Protein AF-A0A218ZDJ3-F1 (afdb_monomer)

Secondary structure (DSSP, 8-state):
-------------------PPPHHHHHHHHHHHHHTHHHHHHHHHHHHHHHHHHHHHHHHTT---------S----SS-S--S-B---TTS---TT--TT--B--S---TT--S--EEEEEEEEETTTTEEPTT-EEEEEE--TTSS--EEEEEEEES--B-TTSBB---EEEEEEEEEE-HHHHHHHTTSTTHHHHHHHS---PPPGGG-HHHHHH--TT---EEEEEESSSS-STT-EEEEEEEEE-TTT--TTS-SS---

Sequence (263 aa):
MSLLAVGLMATSVIAHFETKRTIADTQRRAQLSKRCAPAVAASNEKRYAKRILQRKQAFEKRGNVTYTITTEAPYYNVIPNNQSCVFDPDAIEGPYYWPRADMLRQDITEDQDGIPLWLDIGVIDIATCKPVENALVDVWHANATGCSIHIHAMAHLDWVLTKNGTILESRKISRGQFYINETFTQQYLKEYPYTKHMEKENVTRTTNDVDRIYSDAMVPGNDPDIQFDYVNGIDFADGVIGYTTIGVDTIRYDIQAPLNPPL

Solvent-accessible surface area (backbone atoms only — not comparable to full-atom values): 15834 Å² total; per-residue (Å²): 140,84,85,83,80,83,76,82,78,80,78,77,78,84,77,71,92,80,73,74,75,55,71,67,57,57,51,50,49,24,56,34,22,42,74,22,18,67,48,42,36,56,48,49,52,53,51,49,56,50,48,54,52,52,44,56,56,54,59,67,69,66,61,97,68,95,68,89,71,62,85,66,69,82,79,63,95,55,70,90,67,30,43,21,21,48,46,54,62,64,37,70,74,62,92,75,66,58,98,78,71,32,65,78,71,90,78,82,59,85,92,62,71,59,64,52,71,48,75,42,78,44,46,29,26,34,89,75,44,40,76,52,77,81,58,46,76,50,74,53,65,62,62,59,81,47,76,62,72,47,40,36,38,36,35,27,35,83,63,44,77,46,96,87,43,32,53,81,49,60,45,44,39,37,26,20,62,36,34,58,47,69,75,59,45,63,55,52,48,71,36,76,57,32,40,56,44,59,70,72,61,79,63,82,69,81,50,68,94,77,33,66,68,52,55,69,46,62,40,80,34,27,44,39,54,47,43,76,45,41,66,71,70,78,44,62,82,83,7,34,34,35,41,47,32,41,33,31,46,88,84,83,44,47,84,81,58,64,99,64,75,84,130

Radius of gyration: 20.84 Å; Cα contacts (8 Å, |Δi|>4): 387; chains: 1; bounding box: 69×44×68 Å

pLDDT: mean 70.91, std 17.58, range [31.59, 90.44]

InterPro domains:
  IPR000627 Intradiol ring-cleavage dioxygenase, C-terminal [PF00775] (92-170)
  IPR015889 Intradiol ring-cleavage dioxygenase, core [G3DSA:2.60.130.10] (42-156)
  IPR015889 Intradiol ring-cleavage dioxygenase, core [SSF49482] (51-250)

Organism: NCBI:txid2795749

Foldseek 3Di:
DDDDDDDPDPPPPPQADFPADDPVVVVVLLVLQQVLLVLLQVVLVVVVVVVLVVLVVVVVVPDDDDDPQPNDDPDPVDPPGSTAAAAPQSATPGPPDDPQPFADDLDDCPPADFFAEAEAEWEAASVVSHTDPPKDKDKDDDGLLDLDQKIKIWIWDPWDADPVRTTDDTFTFGIHIAGAAPVVVVVRCVDPPNVVNVPPPVDDHDHLVRDPRSVVSPDNRHDRYWDWADSSNPDCSNHIYTYHYHHTNPPPDGPPDDPDDDD

Structure (mmCIF, N/CA/C/O backbone):
data_AF-A0A218ZDJ3-F1
#
_entry.id   AF-A0A218ZDJ3-F1
#
loop_
_atom_site.group_PDB
_atom_site.id
_atom_site.type_symbol
_atom_site.label_atom_id
_atom_site.label_alt_id
_atom_site.label_comp_id
_atom_site.label_asym_id
_atom_site.label_entity_id
_atom_site.label_seq_id
_atom_site.pdbx_PDB_ins_code
_atom_site.Cartn_x
_atom_site.Cartn_y
_atom_site.Cartn_z
_atom_site.occupancy
_atom_site.B_iso_or_equiv
_atom_site.auth_seq_id
_atom_site.auth_comp_id
_atom_site.auth_asym_id
_atom_site.auth_atom_id
_atom_site.pdbx_PDB_model_num
ATOM 1 N N . MET A 1 1 ? 36.335 7.697 49.809 1.00 38.34 1 MET A N 1
ATOM 2 C CA . MET A 1 1 ? 35.014 7.802 49.153 1.00 38.34 1 MET A CA 1
ATOM 3 C C . MET A 1 1 ? 35.233 7.674 47.653 1.00 38.34 1 MET A C 1
ATOM 5 O O . MET A 1 1 ? 35.559 8.666 47.021 1.00 38.34 1 MET A O 1
ATOM 9 N N . SER A 1 2 ? 35.161 6.458 47.105 1.00 35.78 2 SER A N 1
ATOM 10 C CA . SER A 1 2 ? 35.228 6.246 45.651 1.00 35.78 2 SER A CA 1
ATOM 11 C C . SER A 1 2 ? 33.814 6.146 45.099 1.00 35.78 2 SER A C 1
ATOM 13 O O . SER A 1 2 ? 33.035 5.304 45.537 1.00 35.78 2 SER A O 1
ATOM 15 N N . LEU A 1 3 ? 33.499 7.045 44.169 1.00 37.22 3 LEU A N 1
ATOM 16 C CA . LEU A 1 3 ? 32.258 7.079 43.404 1.00 37.22 3 LEU A CA 1
ATOM 17 C C . LEU A 1 3 ? 32.211 5.879 42.446 1.00 37.22 3 LEU A C 1
ATOM 19 O O . LEU A 1 3 ? 33.058 5.753 41.566 1.00 37.22 3 LEU A O 1
ATOM 23 N N . LEU A 1 4 ? 31.213 5.012 42.613 1.00 37.78 4 LEU A N 1
ATOM 24 C CA . LEU A 1 4 ? 30.820 4.024 41.609 1.00 37.78 4 LEU A CA 1
ATOM 25 C C . LEU A 1 4 ? 29.920 4.722 40.584 1.00 37.78 4 LEU A C 1
ATOM 27 O O . LEU A 1 4 ? 28.771 5.047 40.876 1.00 37.78 4 LEU A O 1
ATOM 31 N N . ALA A 1 5 ? 30.455 4.970 39.390 1.00 39.19 5 ALA A N 1
ATOM 32 C CA . ALA A 1 5 ? 29.665 5.370 38.234 1.00 39.19 5 ALA A CA 1
ATOM 33 C C . ALA A 1 5 ? 28.927 4.135 37.694 1.00 39.19 5 ALA A C 1
ATOM 35 O O . ALA A 1 5 ? 29.545 3.215 37.161 1.00 39.19 5 ALA A O 1
ATOM 36 N N . VAL A 1 6 ? 27.604 4.099 37.855 1.00 42.84 6 VAL A N 1
ATOM 37 C CA . VAL A 1 6 ? 26.742 3.108 37.201 1.00 42.84 6 VAL A CA 1
ATOM 38 C C . VAL A 1 6 ? 26.573 3.546 35.748 1.00 42.84 6 VAL A C 1
ATOM 40 O O . VAL A 1 6 ? 25.875 4.517 35.463 1.00 42.84 6 VAL A O 1
ATOM 43 N N . GLY A 1 7 ? 27.255 2.866 34.827 1.00 34.09 7 GLY A N 1
ATOM 44 C CA . GLY A 1 7 ? 27.047 3.057 33.395 1.00 34.09 7 GLY A CA 1
ATOM 45 C C . GLY A 1 7 ? 25.685 2.501 32.980 1.00 34.09 7 GLY A C 1
ATOM 46 O O . GLY A 1 7 ? 25.440 1.305 33.135 1.00 34.09 7 GLY A O 1
ATOM 47 N N . LEU A 1 8 ? 24.808 3.351 32.437 1.00 36.72 8 LEU A N 1
ATOM 48 C CA . LEU A 1 8 ? 23.652 2.895 31.666 1.00 36.72 8 LEU A CA 1
ATOM 49 C C . LEU A 1 8 ? 24.174 2.173 30.417 1.00 36.72 8 LEU A C 1
ATOM 51 O O . LEU A 1 8 ? 24.651 2.814 29.481 1.00 36.72 8 LEU A O 1
ATOM 55 N N . MET A 1 9 ? 24.075 0.844 30.380 1.00 36.16 9 MET A N 1
ATOM 56 C CA . MET A 1 9 ? 24.119 0.133 29.108 1.00 36.16 9 MET A CA 1
ATOM 57 C C . MET A 1 9 ? 22.785 0.366 28.401 1.00 36.16 9 MET A C 1
ATOM 59 O O . MET A 1 9 ? 21.772 -0.230 28.758 1.00 36.16 9 MET A O 1
ATOM 63 N N . ALA A 1 10 ? 22.783 1.245 27.400 1.00 38.00 10 ALA A N 1
ATOM 64 C CA . ALA A 1 10 ? 21.751 1.236 26.376 1.00 38.00 10 ALA A CA 1
ATOM 65 C C . ALA A 1 10 ? 21.890 -0.082 25.605 1.00 38.00 10 ALA A C 1
ATOM 67 O O . ALA A 1 10 ? 22.761 -0.232 24.751 1.00 38.00 10 ALA A O 1
ATOM 68 N N . THR A 1 11 ? 21.064 -1.065 25.942 1.00 32.69 11 THR A N 1
ATOM 69 C CA . THR A 1 11 ? 20.891 -2.258 25.121 1.00 32.69 11 THR A CA 1
ATOM 70 C C . THR A 1 11 ? 20.156 -1.834 23.856 1.00 32.69 11 THR A C 1
ATOM 72 O O . THR A 1 11 ? 18.936 -1.680 23.857 1.00 32.69 11 THR A O 1
ATOM 75 N N . SER A 1 12 ? 20.891 -1.607 22.773 1.00 34.22 12 SER A N 1
ATOM 76 C CA . SER A 1 12 ? 20.317 -1.583 21.436 1.00 34.22 12 SER A CA 1
ATOM 77 C C . SER A 1 12 ? 19.806 -2.988 21.129 1.00 34.22 12 SER A C 1
ATOM 79 O O . SER A 1 12 ? 20.575 -3.920 20.902 1.00 34.22 12 SER A O 1
ATOM 81 N N . VAL A 1 13 ? 18.487 -3.161 21.165 1.00 31.59 13 VAL A N 1
ATOM 82 C CA . VAL A 1 13 ? 17.841 -4.342 20.595 1.00 31.59 13 VAL A CA 1
ATOM 83 C C . VAL A 1 13 ? 18.122 -4.293 19.093 1.00 31.59 13 VAL A C 1
ATOM 85 O O . VAL A 1 13 ? 17.527 -3.499 18.369 1.00 31.59 13 VAL A O 1
ATOM 88 N N . ILE A 1 14 ? 19.082 -5.088 18.619 1.00 41.41 14 ILE A N 1
ATOM 89 C CA . ILE A 1 14 ? 19.318 -5.267 17.184 1.00 41.41 14 ILE A CA 1
ATOM 90 C C . ILE A 1 14 ? 18.171 -6.140 16.669 1.00 41.41 14 ILE A C 1
ATOM 92 O O . ILE A 1 14 ? 18.240 -7.364 16.722 1.00 41.41 14 ILE A O 1
ATOM 96 N N . ALA A 1 15 ? 17.084 -5.499 16.241 1.00 36.12 15 ALA A N 1
ATOM 97 C CA . ALA A 1 15 ? 15.899 -6.179 15.724 1.00 36.12 15 ALA A CA 1
ATOM 98 C C . ALA A 1 15 ? 15.935 -6.415 14.201 1.00 36.12 15 ALA A C 1
ATOM 100 O O . ALA A 1 15 ? 15.085 -7.144 13.694 1.00 36.12 15 ALA A O 1
ATOM 101 N N . HIS A 1 16 ? 16.886 -5.839 13.448 1.00 38.19 16 HIS A N 1
ATOM 102 C CA . HIS A 1 16 ? 16.829 -5.836 11.979 1.00 38.19 16 HIS A CA 1
ATOM 103 C C . HIS A 1 16 ? 18.194 -6.046 11.315 1.00 38.19 16 HIS A C 1
ATOM 105 O O . HIS A 1 16 ? 19.171 -5.371 11.635 1.00 38.19 16 HIS A O 1
ATOM 111 N N . PHE A 1 17 ? 18.245 -6.975 10.357 1.00 38.12 17 PHE A N 1
ATOM 112 C CA . PHE A 1 17 ? 19.366 -7.135 9.435 1.00 38.12 17 PHE A CA 1
ATOM 113 C C . PHE A 1 17 ? 19.156 -6.158 8.266 1.00 38.12 17 PHE A C 1
ATOM 115 O O . PHE A 1 17 ? 18.351 -6.412 7.373 1.00 38.12 17 PHE A O 1
ATOM 122 N N . GLU A 1 18 ? 19.822 -5.001 8.303 1.00 46.19 18 GLU A N 1
ATOM 123 C CA . GLU A 1 18 ? 19.728 -3.960 7.270 1.00 46.19 18 GLU A CA 1
ATOM 124 C C . GLU A 1 18 ? 20.803 -4.192 6.195 1.00 46.19 18 GLU A C 1
ATOM 126 O O . GLU A 1 18 ? 21.987 -3.956 6.434 1.00 46.19 18 GLU A O 1
ATOM 131 N N . THR A 1 19 ? 20.421 -4.626 4.991 1.00 50.00 19 THR A N 1
ATOM 132 C CA . THR A 1 19 ? 21.310 -4.512 3.820 1.00 50.00 19 THR A CA 1
ATOM 133 C C . THR A 1 19 ? 20.954 -3.219 3.106 1.00 50.00 19 THR A C 1
ATOM 135 O O . THR A 1 19 ? 19.973 -3.203 2.380 1.00 50.00 19 THR A O 1
ATOM 138 N N . LYS A 1 20 ? 21.705 -2.139 3.351 1.00 52.16 20 LYS A N 1
ATOM 139 C CA . LYS A 1 20 ? 21.403 -0.816 2.782 1.00 52.16 20 LYS A CA 1
ATOM 140 C C . LYS A 1 20 ? 21.785 -0.735 1.301 1.00 52.16 20 LYS A C 1
ATOM 142 O O . LYS A 1 20 ? 22.940 -0.992 0.949 1.00 52.16 20 LYS A O 1
ATOM 147 N N . ARG A 1 21 ? 20.854 -0.328 0.439 1.00 63.81 21 ARG A N 1
ATOM 148 C CA . ARG A 1 21 ? 21.115 0.169 -0.912 1.00 63.81 21 ARG A CA 1
ATOM 149 C C . ARG A 1 21 ? 22.022 1.390 -0.869 1.00 63.81 21 ARG A C 1
ATOM 151 O O . ARG A 1 21 ? 22.104 2.151 0.094 1.00 63.81 21 ARG A O 1
ATOM 158 N N . THR A 1 22 ? 22.729 1.587 -1.976 1.00 66.69 22 THR A N 1
ATOM 159 C CA . THR A 1 22 ? 23.530 2.794 -2.154 1.00 66.69 22 THR A CA 1
ATOM 160 C C . THR A 1 22 ? 22.613 3.982 -2.429 1.00 66.69 22 THR A C 1
ATOM 162 O O . THR A 1 22 ? 21.627 3.864 -3.157 1.00 66.69 22 THR A O 1
ATOM 165 N N . ILE A 1 23 ? 22.995 5.159 -1.927 1.00 67.38 23 ILE A N 1
ATOM 166 C CA . ILE A 1 23 ? 22.305 6.435 -2.187 1.00 67.38 23 ILE A CA 1
ATOM 167 C C . ILE A 1 23 ? 22.060 6.643 -3.693 1.00 67.38 23 ILE A C 1
ATOM 169 O O . ILE A 1 23 ? 21.011 7.145 -4.094 1.00 67.38 23 ILE A O 1
ATOM 173 N N . ALA A 1 24 ? 23.006 6.216 -4.537 1.00 71.25 24 ALA A N 1
ATOM 174 C CA . ALA A 1 24 ? 22.903 6.316 -5.989 1.00 71.25 24 ALA A CA 1
ATOM 175 C C . ALA A 1 24 ? 21.734 5.498 -6.567 1.00 71.25 24 ALA A C 1
ATOM 177 O O . ALA A 1 24 ? 21.058 5.964 -7.486 1.00 71.25 24 ALA A O 1
ATOM 178 N N . ASP A 1 25 ? 21.465 4.298 -6.044 1.00 72.88 25 ASP A N 1
ATOM 179 C CA . ASP A 1 25 ? 20.354 3.478 -6.527 1.00 72.88 25 ASP A CA 1
ATOM 180 C C . ASP A 1 25 ? 18.996 3.993 -6.026 1.00 72.88 25 ASP A C 1
ATOM 182 O O . ASP A 1 25 ? 18.045 4.053 -6.812 1.00 72.88 25 ASP A O 1
ATOM 186 N N . THR A 1 26 ? 18.917 4.469 -4.778 1.00 70.25 26 THR A N 1
ATOM 187 C CA . THR A 1 26 ? 17.720 5.146 -4.246 1.00 70.25 26 THR A CA 1
ATOM 188 C C . THR A 1 26 ? 17.382 6.385 -5.082 1.00 70.25 26 THR A C 1
ATOM 190 O O . THR A 1 26 ? 16.254 6.530 -5.559 1.00 70.25 26 THR A O 1
ATOM 193 N N . GLN A 1 27 ? 18.372 7.233 -5.384 1.00 73.50 27 GLN A N 1
ATOM 194 C CA . GLN A 1 27 ? 18.194 8.408 -6.248 1.00 73.50 27 GLN A CA 1
ATOM 195 C C . GLN A 1 27 ? 17.786 8.035 -7.679 1.00 73.50 27 GLN A C 1
ATOM 197 O O . GLN A 1 27 ? 16.874 8.649 -8.236 1.00 73.50 27 GLN A O 1
ATOM 202 N N . ARG A 1 28 ? 18.416 7.015 -8.278 1.00 78.50 28 ARG A N 1
ATOM 203 C CA . ARG A 1 28 ? 18.054 6.518 -9.616 1.00 78.50 28 ARG A CA 1
ATOM 204 C C . ARG A 1 28 ? 16.586 6.104 -9.663 1.00 78.50 28 ARG A C 1
ATOM 206 O O . ARG A 1 28 ? 15.870 6.468 -10.594 1.00 78.50 28 ARG A O 1
ATOM 213 N N . ARG A 1 29 ? 16.129 5.329 -8.680 1.00 75.81 29 ARG A N 1
ATOM 214 C CA . ARG A 1 29 ? 14.750 4.834 -8.642 1.00 75.81 29 ARG A CA 1
ATOM 215 C C . ARG A 1 29 ? 13.748 5.945 -8.380 1.00 75.81 29 ARG A C 1
ATOM 217 O O . ARG A 1 29 ? 12.726 5.968 -9.054 1.00 75.81 29 ARG A O 1
ATOM 224 N N . ALA A 1 30 ? 14.065 6.899 -7.509 1.00 73.25 30 ALA A N 1
ATOM 225 C CA . ALA A 1 30 ? 13.251 8.094 -7.302 1.00 73.25 30 ALA A CA 1
ATOM 226 C C . ALA A 1 30 ? 13.079 8.898 -8.610 1.00 73.25 30 ALA A C 1
ATOM 228 O O . ALA A 1 30 ? 11.965 9.267 -8.990 1.00 73.25 30 ALA A O 1
ATOM 229 N N . GLN A 1 31 ? 14.158 9.074 -9.382 1.00 77.94 31 GLN A N 1
ATOM 230 C CA . GLN A 1 31 ? 14.103 9.713 -10.705 1.00 77.94 31 GLN A CA 1
ATOM 231 C C . GLN A 1 31 ? 13.249 8.920 -11.710 1.00 77.94 31 GLN A C 1
ATOM 233 O O . GLN A 1 31 ? 12.445 9.509 -12.438 1.00 77.94 31 GLN A O 1
ATOM 238 N N . LEU A 1 32 ? 13.395 7.591 -11.746 1.00 80.00 32 LEU A N 1
ATOM 239 C CA . LEU A 1 32 ? 12.590 6.711 -12.602 1.00 80.00 32 LEU A CA 1
ATOM 240 C C . LEU A 1 32 ? 11.112 6.664 -12.181 1.00 80.00 32 LEU A C 1
ATOM 242 O O . LEU A 1 32 ? 10.238 6.605 -13.037 1.00 80.00 32 LEU A O 1
ATOM 246 N N . SER A 1 33 ? 10.814 6.748 -10.887 1.00 79.12 33 SER A N 1
ATOM 247 C CA . SER A 1 33 ? 9.449 6.863 -10.367 1.00 79.12 33 SER A CA 1
ATOM 248 C C . SER A 1 33 ? 8.793 8.150 -10.854 1.00 79.12 33 SER A C 1
ATOM 250 O O . SER A 1 33 ? 7.707 8.141 -11.433 1.00 79.12 33 SER A O 1
ATOM 252 N N . LYS A 1 34 ? 9.512 9.271 -10.712 1.00 81.25 34 LYS A N 1
ATOM 253 C CA . LYS A 1 34 ? 9.007 10.606 -11.040 1.00 81.25 34 LYS A CA 1
ATOM 254 C C . LYS A 1 34 ? 8.531 10.720 -12.489 1.00 81.25 34 LYS A C 1
ATOM 256 O O . LYS A 1 34 ? 7.504 11.340 -12.750 1.00 81.25 34 LYS A O 1
ATOM 261 N N . ARG A 1 35 ? 9.241 10.108 -13.444 1.00 83.62 35 ARG A N 1
ATOM 262 C CA . ARG A 1 35 ? 8.832 10.110 -14.866 1.00 83.62 35 ARG A CA 1
ATOM 263 C C . ARG A 1 35 ? 7.567 9.291 -15.137 1.00 83.62 35 ARG A C 1
ATOM 265 O O . ARG A 1 35 ? 6.898 9.543 -16.133 1.00 83.62 35 ARG A O 1
ATOM 272 N N . CYS A 1 36 ? 7.236 8.328 -14.279 1.00 84.81 36 CYS A N 1
ATOM 273 C CA . CYS A 1 36 ? 6.047 7.499 -14.438 1.00 84.81 36 CYS A CA 1
ATOM 274 C C . CYS A 1 36 ? 4.785 8.154 -13.880 1.00 84.81 36 CYS A C 1
ATOM 276 O O . CYS A 1 36 ? 3.705 7.588 -14.041 1.00 84.81 36 CYS A O 1
ATOM 278 N N . ALA A 1 37 ? 4.886 9.356 -13.304 1.00 81.50 37 ALA A N 1
ATOM 279 C CA . ALA A 1 37 ? 3.754 10.001 -12.663 1.00 81.50 37 ALA A CA 1
ATOM 280 C C . ALA A 1 37 ? 2.497 10.138 -13.558 1.00 81.50 37 ALA A C 1
ATOM 282 O O . ALA A 1 37 ? 1.402 9.791 -13.119 1.00 81.50 37 ALA A O 1
ATOM 283 N N . PRO A 1 38 ? 2.598 10.523 -14.848 1.00 83.25 38 PRO A N 1
ATOM 284 C CA . PRO A 1 38 ? 1.424 10.559 -15.726 1.00 83.25 38 PRO A CA 1
ATOM 285 C C . PRO A 1 38 ? 0.793 9.178 -15.966 1.00 83.25 38 PRO A C 1
ATOM 287 O O . PRO A 1 38 ? -0.424 9.054 -16.087 1.00 83.25 38 PRO A O 1
ATOM 290 N N . ALA A 1 39 ? 1.610 8.123 -16.033 1.00 84.81 39 ALA A N 1
ATOM 291 C CA . ALA A 1 39 ? 1.125 6.760 -16.232 1.00 84.81 39 ALA A CA 1
ATOM 292 C C . ALA A 1 39 ? 0.451 6.208 -14.969 1.00 84.81 39 ALA A C 1
ATOM 294 O O . ALA A 1 39 ? -0.569 5.523 -15.067 1.00 84.81 39 ALA A O 1
ATOM 295 N N . VAL A 1 40 ? 0.993 6.540 -13.793 1.00 82.56 40 VAL A N 1
ATOM 296 C CA . VAL A 1 40 ? 0.376 6.249 -12.493 1.00 82.56 40 VAL A CA 1
ATOM 297 C C . VAL A 1 40 ? -0.966 6.968 -12.390 1.00 82.56 40 VAL A C 1
ATOM 299 O O . VAL A 1 40 ? -1.969 6.305 -12.156 1.00 82.56 40 VAL A O 1
ATOM 302 N N . ALA A 1 41 ? -1.019 8.268 -12.691 1.00 79.50 41 ALA A N 1
ATOM 303 C CA . ALA A 1 41 ? -2.252 9.057 -12.724 1.00 79.50 41 ALA A CA 1
ATOM 304 C C . ALA A 1 41 ? -3.355 8.389 -13.560 1.00 79.50 41 ALA A C 1
ATOM 306 O O . ALA A 1 41 ? -4.437 8.083 -13.062 1.00 79.50 41 ALA A O 1
ATOM 307 N N . ALA A 1 42 ? -3.044 8.082 -14.824 1.00 81.81 42 ALA A N 1
ATOM 308 C CA . ALA A 1 42 ? -3.991 7.470 -15.750 1.00 81.81 42 ALA A CA 1
ATOM 309 C C . ALA A 1 42 ? -4.408 6.054 -15.315 1.00 81.81 42 ALA A C 1
ATOM 311 O O . ALA A 1 42 ? -5.535 5.621 -15.566 1.00 81.81 42 ALA A O 1
ATOM 312 N N . SER A 1 43 ? -3.506 5.305 -14.675 1.00 80.38 43 SER A N 1
ATOM 313 C CA . SER A 1 43 ? -3.817 3.977 -14.139 1.00 80.38 43 SER A CA 1
ATOM 314 C C . SER A 1 43 ? -4.707 4.071 -12.900 1.00 80.38 43 SER A C 1
ATOM 316 O O . SER A 1 43 ? -5.647 3.288 -12.774 1.00 80.38 43 SER A O 1
ATOM 318 N N . ASN A 1 44 ? -4.456 5.038 -12.015 1.00 78.81 44 ASN A N 1
ATOM 319 C CA . ASN A 1 44 ? -5.268 5.317 -10.830 1.00 78.81 44 ASN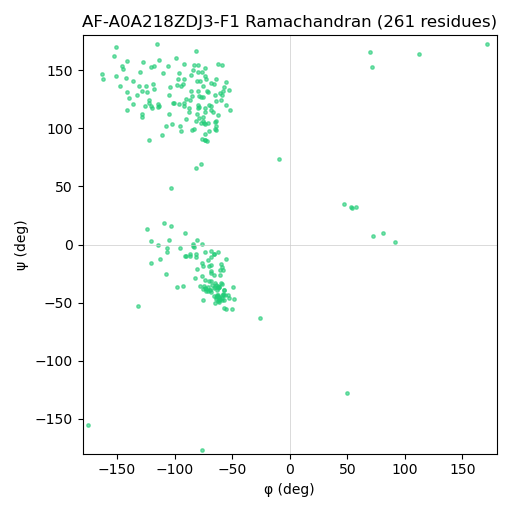 A CA 1
ATOM 320 C C . ASN A 1 44 ? -6.684 5.712 -11.241 1.00 78.81 44 ASN A C 1
ATOM 322 O O . ASN A 1 44 ? -7.634 5.112 -10.755 1.00 78.81 44 ASN A O 1
ATOM 326 N N . GLU A 1 45 ? -6.830 6.624 -12.202 1.00 77.25 45 GLU A N 1
ATOM 327 C CA . GLU A 1 45 ? -8.131 7.062 -12.715 1.00 77.25 45 GLU A CA 1
ATOM 328 C C . GLU A 1 45 ? -8.948 5.895 -13.295 1.00 77.25 45 GLU A C 1
ATOM 330 O O . GLU A 1 45 ? -10.120 5.708 -12.962 1.00 77.25 45 GLU A O 1
ATOM 335 N N . LYS A 1 46 ? -8.321 5.037 -14.111 1.00 79.69 46 LYS A N 1
ATOM 336 C CA . LYS A 1 46 ? -8.984 3.846 -14.668 1.00 79.69 46 LYS A CA 1
ATOM 337 C C . LYS A 1 46 ? -9.417 2.861 -13.584 1.00 79.69 46 LYS A C 1
ATOM 339 O O . LYS A 1 46 ? -10.525 2.324 -13.650 1.00 79.69 46 LYS A O 1
ATOM 344 N N . ARG A 1 47 ? -8.545 2.596 -12.603 1.00 78.69 47 ARG A N 1
ATOM 345 C CA . ARG A 1 47 ? -8.847 1.704 -11.472 1.00 78.69 47 ARG A CA 1
ATOM 346 C C . ARG A 1 47 ? -9.977 2.270 -10.618 1.00 78.69 47 ARG A C 1
ATOM 348 O O . ARG A 1 47 ? -10.931 1.547 -10.333 1.00 78.69 47 ARG A O 1
ATOM 355 N N . TYR A 1 48 ? -9.913 3.561 -10.316 1.00 73.25 48 TYR A N 1
ATOM 356 C CA . TYR A 1 48 ? -10.932 4.305 -9.590 1.00 73.25 48 TYR A CA 1
ATOM 357 C C . TYR A 1 48 ? -12.298 4.191 -10.270 1.00 73.25 48 TYR A C 1
ATOM 359 O O . TYR A 1 48 ? -13.248 3.682 -9.676 1.00 73.25 48 TYR A O 1
ATOM 367 N N . ALA A 1 49 ? -12.389 4.551 -11.555 1.00 72.44 49 ALA A N 1
ATOM 368 C CA . ALA A 1 49 ? -13.636 4.488 -12.314 1.00 72.44 49 ALA A CA 1
ATOM 369 C C . ALA A 1 49 ?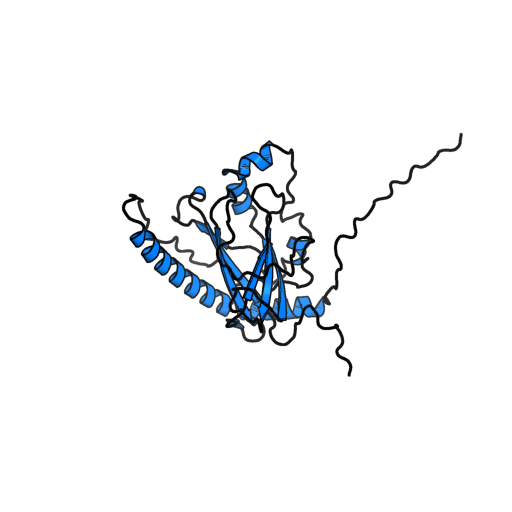 -14.227 3.067 -12.346 1.00 72.44 49 ALA A C 1
ATOM 371 O O . ALA A 1 49 ? -15.430 2.877 -12.139 1.00 72.44 49 ALA A O 1
ATOM 372 N N . LYS A 1 50 ? -13.377 2.047 -12.540 1.00 72.62 50 LYS A N 1
ATOM 373 C CA . LYS A 1 50 ? -13.790 0.638 -12.503 1.00 72.62 50 LYS A CA 1
ATOM 374 C C . LYS A 1 50 ? -14.343 0.249 -11.131 1.00 72.62 50 LYS A C 1
ATOM 376 O O . LYS A 1 50 ? -15.384 -0.406 -11.071 1.00 72.62 50 LYS A O 1
ATOM 381 N N . ARG A 1 51 ? -13.678 0.642 -10.041 1.00 70.12 51 ARG A N 1
ATOM 382 C CA . ARG A 1 51 ? -14.114 0.316 -8.677 1.00 70.12 51 ARG A CA 1
ATOM 383 C C . ARG A 1 51 ? -15.396 1.038 -8.301 1.00 70.12 51 ARG A C 1
ATOM 385 O O . ARG A 1 51 ? -16.288 0.395 -7.764 1.00 70.12 51 ARG A O 1
ATOM 392 N N . ILE A 1 52 ? -15.558 2.311 -8.654 1.00 66.62 52 ILE A N 1
ATOM 393 C CA . ILE A 1 52 ? -16.829 3.024 -8.468 1.00 66.62 52 ILE A CA 1
ATOM 394 C C . ILE A 1 52 ? -17.972 2.310 -9.204 1.00 66.62 52 ILE A C 1
ATOM 396 O O . ILE A 1 52 ? -19.039 2.109 -8.624 1.00 66.62 52 ILE A O 1
ATOM 400 N N . LEU A 1 53 ? -17.754 1.858 -10.443 1.00 63.94 53 LEU A N 1
ATOM 401 C CA . LEU A 1 53 ? -18.763 1.104 -11.194 1.00 63.94 53 LEU A CA 1
ATOM 402 C C . LEU A 1 53 ? -19.096 -0.246 -10.537 1.00 63.94 53 LEU A C 1
ATOM 404 O O . LEU A 1 53 ? -20.270 -0.572 -10.364 1.00 63.94 53 LEU A O 1
ATOM 408 N N . GLN A 1 54 ? -18.081 -1.016 -10.137 1.00 66.00 54 GLN A N 1
ATOM 409 C CA . GLN A 1 54 ? -18.276 -2.288 -9.432 1.00 66.00 54 GLN A CA 1
ATOM 410 C C . GLN A 1 54 ? -18.997 -2.093 -8.097 1.00 66.00 54 GLN A C 1
ATOM 412 O O . GLN A 1 54 ? -19.839 -2.907 -7.728 1.00 66.00 54 GLN A O 1
ATOM 417 N N . ARG A 1 55 ? -18.713 -0.993 -7.393 1.00 63.56 55 ARG A N 1
ATOM 418 C CA . ARG A 1 55 ? -19.403 -0.618 -6.160 1.00 63.56 55 ARG A CA 1
ATOM 419 C C . ARG A 1 55 ? -20.869 -0.306 -6.426 1.00 63.56 55 ARG A C 1
ATOM 421 O O . ARG A 1 55 ? -21.698 -0.924 -5.772 1.00 63.56 55 ARG A O 1
ATOM 428 N N . LYS A 1 56 ? -21.210 0.541 -7.407 1.00 57.28 56 LYS A N 1
ATOM 429 C CA . LYS A 1 56 ? -22.620 0.778 -7.792 1.00 57.28 56 LYS A CA 1
ATOM 430 C C . LYS A 1 56 ? -23.369 -0.550 -7.970 1.00 57.28 56 LYS A C 1
ATOM 432 O O . LYS A 1 56 ? -24.393 -0.766 -7.336 1.00 57.28 56 LYS A O 1
ATOM 437 N N . GLN A 1 57 ? -22.763 -1.496 -8.686 1.00 59.22 57 GLN A N 1
ATOM 438 C CA . GLN A 1 57 ? -23.343 -2.819 -8.936 1.00 59.22 57 GLN A CA 1
ATOM 439 C C . GLN A 1 57 ? -23.422 -3.727 -7.692 1.00 59.22 57 GLN A C 1
ATOM 441 O O . GLN A 1 57 ? -24.380 -4.483 -7.535 1.00 59.22 57 GLN A O 1
ATOM 446 N N . ALA A 1 58 ? -22.414 -3.711 -6.816 1.00 57.25 58 ALA A N 1
ATOM 447 C CA . ALA A 1 58 ? -22.388 -4.531 -5.602 1.00 57.25 58 ALA A CA 1
ATOM 448 C C . ALA A 1 58 ? -23.342 -3.998 -4.519 1.00 57.25 58 ALA A C 1
ATOM 450 O O . ALA A 1 58 ? -23.977 -4.787 -3.820 1.00 57.25 58 ALA A O 1
ATOM 451 N N . PHE A 1 59 ? -23.473 -2.674 -4.410 1.00 50.28 59 PHE A N 1
ATOM 452 C CA . PHE A 1 59 ? -24.411 -2.014 -3.503 1.00 50.28 59 PHE A CA 1
ATOM 453 C C . PHE A 1 59 ? -25.866 -2.157 -3.986 1.00 50.28 59 PHE A C 1
ATOM 455 O O . PHE A 1 59 ? -26.730 -2.462 -3.169 1.00 50.28 59 PHE A O 1
ATOM 462 N N . GLU A 1 60 ? -26.139 -2.085 -5.298 1.00 52.03 60 GLU A N 1
ATOM 463 C CA . GLU A 1 60 ? -27.459 -2.402 -5.885 1.00 52.03 60 GLU A CA 1
ATOM 464 C C . GLU A 1 60 ? -27.918 -3.839 -5.578 1.00 52.03 60 GLU A C 1
ATOM 466 O O . GLU A 1 60 ? -29.103 -4.094 -5.368 1.00 52.03 60 GLU A O 1
ATOM 471 N N . LYS A 1 61 ? -26.980 -4.792 -5.500 1.00 52.97 61 LYS A N 1
ATOM 472 C CA . LYS A 1 61 ? -27.280 -6.200 -5.196 1.00 52.97 61 LYS A CA 1
ATOM 473 C C . LYS A 1 61 ? -27.590 -6.484 -3.722 1.00 52.97 61 LYS A C 1
ATOM 475 O O . LYS A 1 61 ? -28.115 -7.559 -3.442 1.00 52.97 61 LYS A O 1
ATOM 480 N N . ARG A 1 62 ? -27.276 -5.581 -2.781 1.00 53.53 62 ARG A N 1
ATOM 481 C CA . ARG A 1 62 ? -27.450 -5.838 -1.334 1.00 53.53 62 ARG A CA 1
ATOM 482 C C . ARG A 1 62 ? -28.876 -5.622 -0.799 1.00 53.53 62 ARG A C 1
ATOM 484 O O . ARG A 1 62 ? -29.159 -6.113 0.285 1.00 53.53 62 ARG A O 1
ATOM 491 N N . GLY A 1 63 ? -29.791 -5.022 -1.566 1.00 48.91 63 GLY A N 1
ATOM 492 C CA . GLY A 1 63 ? -31.210 -4.900 -1.192 1.00 48.91 63 GLY A CA 1
ATOM 493 C C . GLY A 1 63 ? -31.512 -3.913 -0.044 1.00 48.91 63 GLY A C 1
ATOM 494 O O . GLY A 1 63 ? -30.666 -3.630 0.795 1.00 48.91 63 GLY A O 1
ATOM 495 N N . ASN A 1 64 ? -32.742 -3.374 -0.074 1.00 42.41 64 ASN A N 1
ATOM 496 C CA . ASN A 1 64 ? -33.403 -2.355 0.768 1.00 42.41 64 ASN A CA 1
ATOM 497 C C . ASN A 1 64 ? -32.707 -1.875 2.060 1.00 42.41 64 ASN A C 1
ATOM 499 O O . ASN A 1 64 ? -33.210 -2.095 3.162 1.00 42.41 64 ASN A O 1
ATOM 503 N N . VAL A 1 65 ? -31.653 -1.074 1.927 1.00 45.28 65 VAL A N 1
ATOM 504 C CA . VAL A 1 65 ? -31.326 -0.066 2.939 1.00 45.28 65 VAL A CA 1
ATOM 505 C C . VAL A 1 65 ? -31.354 1.294 2.256 1.00 45.28 65 VAL A C 1
ATOM 507 O O . VAL A 1 65 ? -30.664 1.518 1.261 1.00 45.28 65 VAL A O 1
ATOM 510 N N . THR A 1 66 ? -32.232 2.176 2.733 1.00 36.19 66 THR A N 1
ATOM 511 C CA . THR A 1 66 ? -32.449 3.500 2.148 1.00 36.19 66 THR A CA 1
ATOM 512 C C . THR A 1 66 ? -31.297 4.415 2.548 1.00 36.19 66 THR A C 1
ATOM 514 O O . THR A 1 66 ? -31.348 5.067 3.586 1.00 36.19 66 THR A O 1
ATOM 517 N N . TYR A 1 67 ? -30.249 4.457 1.731 1.00 42.00 67 TYR A N 1
ATOM 518 C CA . TYR A 1 67 ? -29.196 5.462 1.838 1.00 42.00 67 TYR A CA 1
ATOM 519 C C . TYR A 1 67 ? -29.385 6.506 0.740 1.00 42.00 67 TYR A C 1
A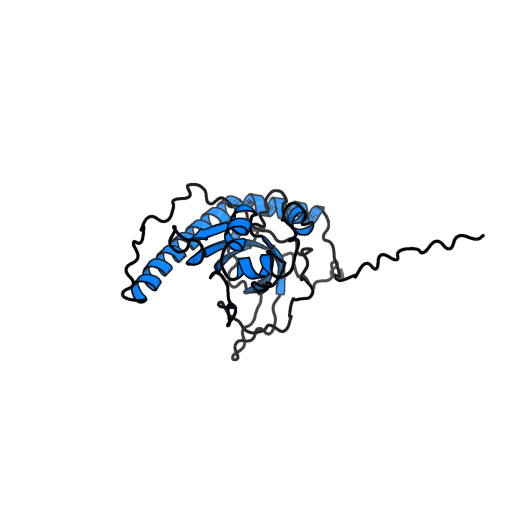TOM 521 O O . TYR A 1 67 ? -29.616 6.164 -0.422 1.00 42.00 67 TYR A O 1
ATOM 529 N N . THR A 1 68 ? -29.265 7.785 1.092 1.00 34.06 68 THR A N 1
ATOM 530 C CA . THR A 1 68 ? -29.153 8.861 0.104 1.00 34.06 68 THR A CA 1
ATOM 531 C C . THR A 1 68 ? -27.771 8.756 -0.529 1.00 34.06 68 THR A C 1
ATOM 533 O O . THR A 1 68 ? -26.799 9.306 -0.024 1.00 34.06 68 THR A O 1
ATOM 536 N N . ILE A 1 69 ? -27.665 7.982 -1.609 1.00 36.41 69 ILE A N 1
ATOM 537 C CA . ILE A 1 69 ? -26.442 7.898 -2.403 1.00 36.41 69 ILE A CA 1
ATOM 538 C C . ILE A 1 69 ? -26.306 9.231 -3.130 1.00 36.41 69 ILE A C 1
ATOM 540 O O . ILE A 1 69 ? -26.998 9.482 -4.118 1.00 36.41 69 ILE A O 1
ATOM 544 N N . THR A 1 70 ? -25.399 10.081 -2.664 1.00 35.06 70 THR A N 1
ATOM 545 C CA . THR A 1 70 ? -24.888 11.175 -3.484 1.00 35.06 70 THR A CA 1
ATOM 546 C C . THR A 1 70 ? -24.145 10.518 -4.648 1.00 35.06 70 THR A C 1
ATOM 548 O O . THR A 1 70 ? -23.039 10.010 -4.501 1.00 35.06 70 THR A O 1
ATOM 551 N N . THR A 1 71 ? -24.799 10.407 -5.810 1.00 34.91 71 THR A N 1
ATOM 552 C CA . THR A 1 71 ? -24.251 9.726 -7.001 1.00 34.91 71 THR A CA 1
ATOM 553 C C . THR A 1 71 ? -23.076 10.465 -7.633 1.00 34.91 71 THR A C 1
ATOM 555 O O . THR A 1 71 ? -22.456 9.955 -8.571 1.00 34.91 71 THR A O 1
ATOM 558 N N . GLU A 1 72 ? -22.781 11.655 -7.125 1.00 33.81 72 GLU A N 1
ATOM 559 C CA . GLU A 1 72 ? -21.547 12.372 -7.371 1.00 33.81 72 GLU A CA 1
ATOM 560 C C . GLU A 1 72 ? -20.500 11.837 -6.399 1.00 33.81 72 GLU A C 1
ATOM 562 O O . GLU A 1 72 ? -20.461 12.201 -5.225 1.00 33.81 72 GLU A O 1
ATOM 567 N N . ALA A 1 73 ? -19.645 10.943 -6.901 1.00 37.31 73 ALA A N 1
ATOM 568 C CA . ALA A 1 73 ? -18.347 10.761 -6.277 1.00 37.31 73 ALA A CA 1
ATOM 569 C C . ALA A 1 73 ? -17.701 12.155 -6.171 1.00 37.31 73 ALA A C 1
ATOM 571 O O . ALA A 1 73 ? -17.765 12.891 -7.164 1.00 37.31 73 ALA A O 1
ATOM 572 N N . PRO A 1 74 ? -17.128 12.549 -5.019 1.00 36.56 74 PRO A N 1
ATOM 573 C CA . PRO A 1 74 ? -16.427 13.818 -4.922 1.00 36.56 74 PRO A CA 1
ATOM 574 C C . PRO A 1 74 ? -15.406 13.891 -6.058 1.00 36.56 74 PRO A C 1
ATOM 576 O O . PRO A 1 74 ? -14.504 13.062 -6.179 1.00 36.56 74 PRO A O 1
ATOM 579 N N . TYR A 1 75 ? -15.617 14.847 -6.962 1.00 33.00 75 TYR A N 1
ATOM 580 C CA . TYR A 1 75 ? -14.705 15.102 -8.060 1.00 33.00 75 TYR A CA 1
ATOM 581 C C . TYR A 1 75 ? -13.471 15.775 -7.474 1.00 33.00 75 TYR A C 1
ATOM 583 O O . TYR A 1 75 ? -13.433 16.991 -7.281 1.00 33.00 75 TYR A O 1
ATOM 591 N N . TYR A 1 76 ? -12.454 14.976 -7.177 1.00 39.94 76 TYR A N 1
ATOM 592 C CA . TYR A 1 76 ? -11.119 15.502 -6.976 1.00 39.94 76 TYR A CA 1
ATOM 593 C C . TYR A 1 76 ? -10.572 15.847 -8.360 1.00 39.94 76 TYR A C 1
ATOM 595 O O . TYR A 1 76 ? -10.227 14.976 -9.155 1.00 39.94 76 TYR A O 1
ATOM 603 N N . ASN A 1 77 ? -10.506 17.143 -8.664 1.00 35.44 77 ASN A N 1
ATOM 604 C CA . ASN A 1 77 ? -9.891 17.665 -9.889 1.00 35.44 77 ASN A CA 1
ATOM 605 C C . ASN A 1 77 ? -8.384 17.353 -9.987 1.00 35.44 77 ASN A C 1
ATOM 607 O O . ASN A 1 77 ? -7.759 17.626 -11.012 1.00 35.44 77 ASN A O 1
ATOM 611 N N . VAL A 1 78 ? -7.813 16.790 -8.922 1.00 39.12 78 VAL A N 1
ATOM 612 C CA . VAL A 1 78 ? -6.453 16.282 -8.825 1.00 39.12 78 VAL A CA 1
ATOM 613 C C . VAL A 1 78 ? -6.526 15.003 -7.993 1.00 39.12 78 VAL A C 1
ATOM 615 O O . VAL A 1 78 ? -6.858 15.074 -6.814 1.00 39.12 78 VAL A O 1
ATOM 618 N N . ILE A 1 79 ? -6.207 13.840 -8.569 1.00 46.19 79 ILE A N 1
ATOM 619 C CA . ILE A 1 79 ? -5.802 12.692 -7.745 1.00 46.19 79 ILE A CA 1
ATOM 620 C C . ILE A 1 79 ? -4.522 13.168 -7.045 1.00 46.19 79 ILE A C 1
ATOM 622 O O . ILE A 1 79 ? -3.539 13.419 -7.750 1.00 46.19 79 ILE A O 1
ATOM 626 N N . PRO A 1 80 ? -4.513 13.379 -5.712 1.00 46.44 80 PRO A N 1
ATOM 627 C CA . PRO A 1 80 ? -3.438 14.127 -5.051 1.00 46.44 80 PRO A CA 1
ATOM 628 C C . PRO A 1 80 ? -2.069 13.475 -5.240 1.00 46.44 80 PRO A C 1
ATOM 630 O O . PRO A 1 80 ? -1.041 14.147 -5.200 1.00 46.44 80 PRO A O 1
ATOM 633 N N . ASN A 1 81 ? -2.071 12.177 -5.538 1.00 53.84 81 ASN A N 1
ATOM 634 C CA . ASN A 1 81 ? -0.881 11.396 -5.753 1.00 53.84 81 ASN A CA 1
ATOM 635 C C . ASN A 1 81 ? -0.874 10.732 -7.141 1.00 53.84 81 ASN A C 1
ATOM 637 O O . ASN A 1 81 ? -1.322 9.602 -7.348 1.00 53.84 81 ASN A O 1
ATOM 641 N N . ASN A 1 82 ? -0.325 11.465 -8.109 1.00 57.53 82 ASN A N 1
ATOM 642 C CA . ASN A 1 82 ? 0.096 10.912 -9.392 1.00 57.53 82 ASN A CA 1
ATOM 643 C C . ASN A 1 82 ? 1.464 10.226 -9.289 1.00 57.53 82 ASN A C 1
ATOM 645 O O . ASN A 1 82 ? 2.003 9.838 -10.312 1.00 57.53 82 ASN A O 1
ATOM 649 N N . GLN A 1 83 ? 2.083 10.115 -8.115 1.00 63.69 83 GLN A N 1
ATOM 650 C CA . GLN A 1 83 ? 3.400 9.504 -7.960 1.00 63.69 83 GLN A CA 1
ATOM 651 C C . GLN A 1 83 ? 3.249 8.037 -7.549 1.00 63.69 83 GLN A C 1
ATOM 653 O O . GLN A 1 83 ? 2.288 7.639 -6.893 1.00 63.69 83 GLN A O 1
ATOM 658 N N . SER A 1 84 ? 4.180 7.195 -7.990 1.00 66.88 84 SER A N 1
ATOM 659 C CA . SER A 1 84 ? 4.286 5.835 -7.465 1.00 66.88 84 SER A CA 1
ATOM 660 C C . SER A 1 84 ? 5.030 5.848 -6.136 1.00 66.88 84 SER A C 1
ATOM 662 O O . SER A 1 84 ? 6.045 6.530 -5.999 1.00 66.88 84 SER A O 1
ATOM 664 N N . CYS A 1 85 ? 4.572 5.023 -5.201 1.00 66.12 85 CYS A N 1
ATOM 665 C CA . CYS A 1 85 ? 5.351 4.575 -4.064 1.00 66.12 85 CYS A CA 1
ATOM 666 C C . CYS A 1 85 ? 6.383 3.550 -4.551 1.00 66.12 85 CYS A C 1
ATOM 668 O O . CYS A 1 85 ? 6.125 2.352 -4.657 1.00 66.12 85 CYS A O 1
ATOM 670 N N . VAL A 1 86 ? 7.564 4.004 -4.932 1.00 64.19 86 VAL A N 1
ATOM 671 C CA . VAL A 1 86 ? 8.711 3.119 -5.043 1.00 64.19 86 VAL A CA 1
ATOM 672 C C . VAL A 1 86 ? 9.203 2.797 -3.649 1.00 64.19 86 VAL A C 1
ATOM 674 O O . VAL A 1 86 ? 9.894 3.601 -3.026 1.00 64.19 86 VAL A O 1
ATOM 677 N N . PHE A 1 87 ? 8.909 1.586 -3.185 1.00 64.62 87 PHE A N 1
ATOM 678 C CA . PHE A 1 87 ? 9.509 1.149 -1.943 1.00 64.62 87 PHE A CA 1
ATOM 679 C C . PHE A 1 87 ? 11.027 1.118 -2.069 1.00 64.62 87 PHE A C 1
ATOM 681 O O . PHE A 1 87 ? 11.583 0.522 -3.009 1.00 64.62 87 PHE A O 1
ATOM 688 N N . ASP A 1 88 ? 11.693 1.727 -1.099 1.00 56.56 88 ASP A N 1
ATOM 689 C CA . ASP A 1 88 ? 13.061 1.373 -0.788 1.00 56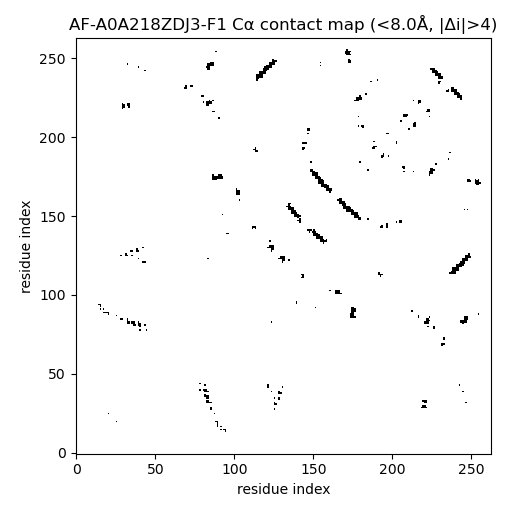.56 88 ASP A CA 1
ATOM 690 C C . ASP A 1 88 ? 13.013 -0.036 -0.195 1.00 56.56 88 ASP A C 1
ATOM 692 O O . ASP A 1 88 ? 12.361 -0.212 0.825 1.00 56.56 88 ASP A O 1
ATOM 696 N N . PRO A 1 89 ? 13.597 -1.079 -0.797 1.00 50.84 89 PRO A N 1
ATOM 697 C CA . PRO A 1 89 ? 13.584 -2.389 -0.149 1.00 50.84 89 PRO A CA 1
ATOM 698 C C . PRO A 1 89 ? 14.392 -2.433 1.146 1.00 50.84 89 PRO A C 1
ATOM 700 O O . PRO A 1 89 ? 14.344 -3.452 1.833 1.00 50.84 89 PRO A O 1
ATOM 703 N N . ASP A 1 90 ? 15.134 -1.376 1.469 1.00 50.47 90 ASP A N 1
ATOM 704 C CA . ASP A 1 90 ? 15.731 -1.196 2.784 1.00 50.47 90 ASP A CA 1
ATOM 705 C C . ASP A 1 90 ? 14.660 -0.884 3.837 1.00 50.47 90 ASP A C 1
ATOM 707 O O . ASP A 1 90 ? 14.928 -0.971 5.036 1.00 50.47 90 ASP A O 1
ATOM 711 N N . ALA A 1 91 ? 13.433 -0.557 3.412 1.00 55.88 91 ALA A N 1
ATOM 712 C CA . ALA A 1 91 ? 12.289 -0.487 4.293 1.00 55.88 91 ALA A CA 1
ATOM 713 C C . ALA A 1 91 ? 12.078 -1.853 4.953 1.00 55.88 91 ALA A C 1
ATOM 715 O O . ALA A 1 91 ? 12.057 -2.922 4.326 1.00 55.88 91 ALA A O 1
ATOM 716 N N . ILE A 1 92 ? 11.980 -1.776 6.273 1.00 59.03 92 ILE A N 1
ATOM 717 C CA . ILE A 1 92 ? 12.124 -2.909 7.167 1.00 59.03 92 ILE A CA 1
ATOM 718 C C . ILE A 1 92 ? 10.971 -3.887 6.909 1.00 59.03 92 ILE A C 1
ATOM 720 O O . ILE A 1 92 ? 9.803 -3.506 6.931 1.00 59.03 92 ILE A O 1
ATOM 724 N N . GLU A 1 93 ? 11.306 -5.160 6.699 1.00 64.38 93 GLU A N 1
ATOM 725 C CA . GLU A 1 93 ? 10.355 -6.287 6.667 1.00 64.38 93 GLU A CA 1
ATOM 726 C C . GLU A 1 93 ? 9.560 -6.413 7.980 1.00 64.38 93 GLU A C 1
ATOM 728 O O . GLU A 1 93 ? 8.451 -6.936 8.024 1.00 64.38 93 GLU A O 1
ATOM 733 N N . GLY A 1 94 ? 10.111 -5.851 9.053 1.00 60.62 94 GLY A N 1
ATOM 734 C CA . GLY A 1 94 ? 9.619 -5.996 10.408 1.00 60.62 94 GLY A CA 1
ATOM 735 C C . GLY A 1 94 ? 9.840 -7.424 10.917 1.00 60.62 94 GLY A C 1
ATOM 736 O O . GLY A 1 94 ? 10.126 -8.339 10.148 1.00 60.62 94 GLY A O 1
ATOM 737 N N . PRO A 1 95 ? 9.708 -7.656 12.228 1.00 66.19 95 PRO A N 1
ATOM 738 C CA . PRO A 1 95 ? 9.837 -8.997 12.800 1.00 66.19 95 PRO A CA 1
ATOM 739 C C . PRO A 1 95 ? 8.591 -9.865 12.540 1.00 66.19 95 PRO A C 1
ATOM 741 O O . PRO A 1 95 ? 8.528 -11.003 12.996 1.00 66.19 95 PRO A O 1
ATOM 744 N N . TYR A 1 96 ? 7.588 -9.309 11.852 1.00 74.19 96 TYR A N 1
ATOM 745 C CA . TYR A 1 96 ? 6.249 -9.877 11.710 1.00 74.19 96 TYR A CA 1
ATOM 746 C C . TYR A 1 96 ? 5.967 -10.448 10.323 1.00 74.19 96 TYR A C 1
ATOM 748 O O . TYR A 1 96 ? 4.900 -11.024 10.121 1.00 74.19 96 TYR A O 1
ATOM 756 N N . TYR A 1 97 ? 6.902 -10.324 9.378 1.00 75.06 97 TYR A N 1
ATOM 757 C CA . TYR A 1 97 ? 6.772 -11.034 8.116 1.00 75.06 97 TYR A CA 1
ATOM 758 C C . TYR A 1 97 ? 6.814 -12.539 8.369 1.00 75.06 97 TYR A C 1
ATOM 760 O O . TYR A 1 97 ? 7.769 -13.075 8.942 1.00 75.06 97 TYR A O 1
ATOM 768 N N . TRP A 1 98 ? 5.767 -13.225 7.926 1.00 72.25 98 TRP A N 1
ATOM 769 C CA . TRP A 1 98 ? 5.663 -14.665 8.048 1.00 72.25 98 TRP A CA 1
ATOM 770 C C . TRP A 1 98 ? 5.863 -15.303 6.667 1.00 72.25 98 TRP A C 1
ATOM 772 O O . TRP A 1 98 ? 4.931 -15.327 5.868 1.00 72.25 98 TRP A O 1
ATOM 782 N N . PRO A 1 99 ? 7.047 -15.872 6.365 1.00 65.44 99 PRO A N 1
ATOM 783 C CA . PRO A 1 99 ? 7.369 -16.400 5.032 1.00 65.44 99 PRO A CA 1
ATOM 784 C C . PRO A 1 99 ? 6.534 -17.616 4.614 1.00 65.44 99 PRO A C 1
ATOM 786 O O . PRO A 1 99 ? 6.678 -18.075 3.490 1.00 65.44 99 PRO A O 1
ATOM 789 N N . ARG A 1 100 ? 5.731 -18.166 5.534 1.00 64.44 100 ARG A N 1
ATOM 790 C CA . ARG A 1 100 ? 4.822 -19.299 5.316 1.00 64.44 100 ARG A CA 1
ATOM 791 C C . ARG A 1 100 ? 3.348 -18.868 5.332 1.00 64.44 100 ARG A C 1
ATOM 793 O O . ARG A 1 100 ? 2.465 -19.677 5.622 1.00 64.44 100 ARG A O 1
ATOM 800 N N . ALA A 1 101 ? 3.068 -17.574 5.155 1.00 62.28 101 ALA A N 1
ATOM 801 C CA . ALA A 1 101 ? 1.712 -17.051 5.019 1.00 62.28 101 ALA A CA 1
ATOM 802 C C . ALA A 1 101 ? 1.227 -17.349 3.596 1.00 62.28 101 ALA A C 1
ATOM 804 O O . ALA A 1 101 ? 1.126 -16.470 2.751 1.00 62.28 101 ALA A O 1
ATOM 805 N N . ASP A 1 102 ? 1.003 -18.629 3.306 1.00 66.00 102 ASP A N 1
ATOM 806 C CA . ASP A 1 102 ? 0.991 -19.069 1.913 1.00 66.00 102 ASP A CA 1
ATOM 807 C C . ASP A 1 102 ? -0.377 -18.911 1.239 1.00 66.00 102 ASP A C 1
ATOM 809 O O . ASP A 1 102 ? -0.469 -19.096 0.032 1.00 66.00 102 ASP A O 1
ATOM 813 N N . MET A 1 103 ? -1.454 -18.601 1.969 1.00 74.50 103 MET A N 1
ATOM 814 C CA . MET A 1 103 ? -2.801 -18.575 1.388 1.00 74.50 103 MET A CA 1
ATOM 815 C C . MET A 1 103 ? -3.069 -17.302 0.586 1.00 74.50 103 MET A C 1
ATOM 817 O O . MET A 1 103 ? -3.148 -16.207 1.143 1.00 74.50 103 MET A O 1
ATOM 821 N N . LEU A 1 104 ? -3.325 -17.465 -0.714 1.00 83.62 104 LEU A N 1
ATOM 822 C CA . LEU A 1 104 ? -3.787 -16.372 -1.561 1.00 83.62 104 LEU A CA 1
ATOM 823 C C . LEU A 1 104 ? -5.192 -15.935 -1.133 1.00 83.62 104 LEU A C 1
ATOM 825 O O . LEU A 1 104 ? -6.169 -16.670 -1.296 1.00 83.62 104 LEU A O 1
ATOM 829 N N . ARG A 1 105 ? -5.298 -14.708 -0.628 1.00 81.56 105 ARG A N 1
ATOM 830 C CA . ARG A 1 105 ? -6.562 -14.084 -0.235 1.00 81.56 105 ARG A CA 1
ATOM 831 C C . ARG A 1 105 ? -6.535 -12.587 -0.510 1.00 81.56 105 ARG A C 1
ATOM 833 O O . ARG A 1 105 ? -5.474 -11.977 -0.559 1.00 81.56 105 ARG A O 1
ATOM 840 N N . GLN A 1 106 ? -7.716 -12.013 -0.715 1.00 84.69 106 GLN A N 1
ATOM 841 C CA . GLN A 1 106 ? -7.896 -10.563 -0.874 1.00 84.69 106 GLN A CA 1
ATOM 842 C C . GLN A 1 106 ? -8.553 -9.925 0.351 1.00 84.69 106 GLN A C 1
ATOM 844 O O . GLN A 1 106 ? -8.368 -8.738 0.591 1.00 84.69 106 GLN A O 1
ATOM 849 N N . ASP A 1 107 ? -9.316 -10.717 1.102 1.00 84.12 107 ASP A N 1
ATOM 850 C CA . ASP A 1 107 ? -9.901 -10.325 2.375 1.00 84.12 107 ASP A CA 1
ATOM 851 C C . ASP A 1 107 ? -9.047 -10.911 3.505 1.00 84.12 107 ASP A C 1
ATOM 853 O O . ASP A 1 107 ? -8.810 -12.124 3.553 1.00 84.12 107 ASP A O 1
ATOM 857 N N . ILE A 1 108 ? -8.546 -10.026 4.364 1.00 86.62 108 ILE A N 1
ATOM 858 C CA . ILE A 1 108 ? -7.697 -10.343 5.515 1.00 86.62 108 ILE A CA 1
ATOM 859 C C . ILE A 1 108 ? -8.294 -9.812 6.824 1.00 86.62 108 ILE A C 1
ATOM 861 O O . ILE A 1 108 ? -7.582 -9.754 7.821 1.00 86.62 108 ILE A O 1
ATOM 865 N N . THR A 1 109 ? -9.570 -9.398 6.834 1.00 84.62 109 THR A N 1
ATOM 866 C CA . THR A 1 109 ? -10.189 -8.810 8.035 1.00 84.62 109 THR A CA 1
ATOM 867 C C . THR A 1 109 ? -10.374 -9.836 9.145 1.00 84.62 109 THR A C 1
ATOM 869 O O . THR A 1 109 ? -10.311 -9.487 10.319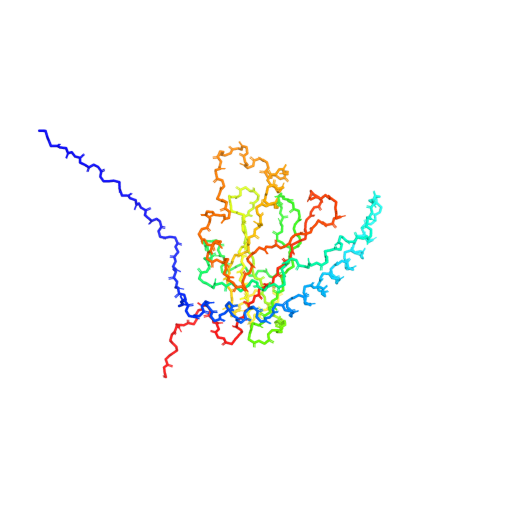 1.00 84.62 109 THR A O 1
ATOM 872 N N . GLU A 1 110 ? -10.607 -11.098 8.766 1.00 87.69 110 GLU A N 1
ATOM 873 C CA . GLU A 1 110 ? -10.929 -12.191 9.687 1.00 87.69 110 GLU A CA 1
ATOM 874 C C . GLU A 1 110 ? -12.063 -11.771 10.646 1.00 87.69 110 GLU A C 1
ATOM 876 O O . GLU A 1 110 ? -13.109 -11.312 10.183 1.00 87.69 110 GLU A O 1
ATOM 881 N N . ASP A 1 111 ? -11.875 -11.925 11.956 1.00 88.44 111 ASP A N 1
ATOM 882 C CA . ASP A 1 111 ? -12.794 -11.517 13.024 1.00 88.44 111 ASP A CA 1
ATOM 883 C C . ASP A 1 111 ? -12.350 -10.228 13.740 1.00 88.44 111 ASP A C 1
ATOM 885 O O . ASP A 1 111 ? -12.813 -9.929 14.842 1.00 88.44 111 ASP A O 1
ATOM 889 N N . GLN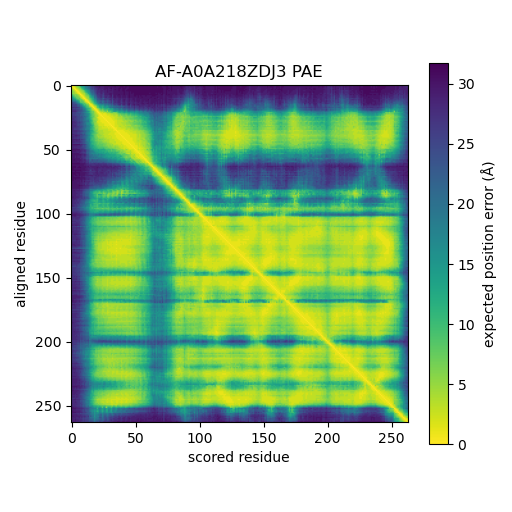 A 1 112 ? -11.429 -9.470 13.139 1.00 88.62 112 GLN A N 1
ATOM 890 C CA . GLN A 1 112 ? -10.861 -8.283 13.762 1.00 88.62 112 GLN A CA 1
ATOM 891 C C . GLN A 1 112 ? -11.813 -7.087 13.654 1.00 88.62 112 GLN A C 1
ATOM 893 O O . GLN A 1 112 ? -12.229 -6.696 12.562 1.00 88.62 112 GLN A O 1
ATOM 898 N N . ASP A 1 113 ? -12.096 -6.455 14.796 1.00 87.56 113 ASP A N 1
ATOM 899 C CA . ASP A 1 113 ? -12.806 -5.177 14.843 1.00 87.56 113 ASP A CA 1
ATOM 900 C C . ASP A 1 113 ? -11.961 -4.067 14.194 1.00 87.56 113 ASP A C 1
ATOM 902 O O . ASP A 1 113 ? -10.756 -3.935 14.437 1.00 87.56 113 ASP A O 1
ATOM 906 N N . GLY A 1 114 ? -12.613 -3.208 13.416 1.00 87.50 114 GLY A N 1
ATOM 907 C CA . GLY A 1 114 ? -11.971 -2.073 12.770 1.00 87.50 114 GLY A CA 1
ATOM 908 C C . GLY A 1 114 ? -12.884 -1.379 11.771 1.00 87.50 114 GLY A C 1
ATOM 909 O O . GLY A 1 114 ? -13.967 -1.865 11.447 1.00 87.50 114 GLY A O 1
ATOM 910 N N . ILE A 1 115 ? -12.423 -0.243 11.258 1.00 85.81 115 ILE A N 1
ATOM 911 C CA . ILE A 1 115 ? -13.089 0.445 10.154 1.00 85.81 115 ILE A CA 1
ATOM 912 C C . ILE A 1 115 ? -12.749 -0.288 8.855 1.00 85.81 115 ILE A C 1
ATOM 914 O O . ILE A 1 115 ? -11.561 -0.477 8.568 1.00 85.81 115 ILE A O 1
ATOM 918 N N . PRO A 1 116 ? -13.748 -0.695 8.052 1.00 85.25 116 PRO A N 1
ATOM 919 C CA . PRO A 1 116 ? -13.493 -1.423 6.817 1.00 85.25 116 PRO A CA 1
ATOM 920 C C . PRO A 1 116 ? -12.630 -0.615 5.840 1.00 85.25 116 PRO A C 1
ATOM 922 O O . PRO A 1 116 ? -13.000 0.491 5.444 1.00 85.25 116 PRO A O 1
ATOM 925 N N . LEU A 1 117 ? -11.508 -1.195 5.406 1.00 85.44 117 LEU A N 1
ATOM 926 C CA . LEU A 1 117 ? -10.612 -0.621 4.402 1.00 85.44 117 LEU A CA 1
ATOM 927 C C . LEU A 1 117 ? -10.606 -1.476 3.134 1.00 85.44 117 LEU A C 1
ATOM 929 O O . LEU A 1 117 ? -10.181 -2.628 3.141 1.00 85.44 117 LEU A O 1
ATOM 933 N N . TRP A 1 118 ? -10.986 -0.869 2.013 1.00 81.81 118 TRP A N 1
ATOM 934 C CA . TRP A 1 118 ? -10.753 -1.423 0.682 1.00 81.81 118 TRP A CA 1
ATOM 935 C C . TRP A 1 118 ? -9.477 -0.828 0.095 1.00 81.81 118 TRP A C 1
ATOM 937 O O . TRP A 1 118 ? -9.492 0.296 -0.398 1.00 81.81 118 TRP A O 1
ATOM 947 N N . LEU A 1 119 ? -8.369 -1.568 0.121 1.00 85.56 119 LEU A N 1
ATOM 948 C CA . LEU A 1 119 ? -7.091 -1.072 -0.393 1.00 85.56 119 LEU A CA 1
ATOM 949 C C . LEU A 1 119 ? -6.905 -1.410 -1.885 1.00 85.56 119 LEU A C 1
ATOM 951 O O . LEU A 1 119 ? -7.021 -2.557 -2.322 1.00 85.56 119 LEU A O 1
ATOM 955 N N . ASP A 1 120 ? -6.650 -0.395 -2.708 1.00 85.12 120 ASP A N 1
ATOM 956 C CA . ASP A 1 120 ? -6.296 -0.514 -4.122 1.00 85.12 120 ASP A CA 1
ATOM 957 C C . ASP A 1 120 ? -4.801 -0.325 -4.343 1.00 85.12 120 ASP A C 1
ATOM 959 O O . ASP A 1 120 ? -4.307 0.803 -4.379 1.00 85.12 120 ASP A O 1
ATOM 963 N N . ILE A 1 121 ? -4.090 -1.424 -4.578 1.00 87.69 121 ILE A N 1
ATOM 964 C CA . ILE A 1 121 ? -2.658 -1.396 -4.863 1.00 87.69 121 ILE A CA 1
ATOM 965 C C . ILE A 1 121 ? -2.441 -1.638 -6.356 1.00 87.69 121 ILE A C 1
ATOM 967 O O . ILE A 1 121 ? -2.689 -2.727 -6.871 1.00 87.69 121 ILE A O 1
ATOM 971 N N . GLY A 1 122 ? -1.969 -0.612 -7.063 1.00 88.50 122 GLY A N 1
ATOM 972 C CA . GLY A 1 122 ? -1.429 -0.766 -8.412 1.00 88.50 122 GLY A CA 1
ATOM 973 C C . GLY A 1 122 ? 0.035 -1.191 -8.346 1.00 88.50 122 GLY A C 1
ATOM 974 O O . GLY A 1 122 ? 0.733 -0.806 -7.416 1.00 88.50 122 GLY A O 1
ATOM 975 N N . VAL A 1 123 ? 0.530 -1.935 -9.335 1.00 89.25 123 VAL A N 1
ATOM 976 C CA . VAL A 1 123 ? 1.966 -2.223 -9.475 1.00 89.25 123 VAL A CA 1
ATOM 977 C C . VAL A 1 123 ? 2.420 -1.730 -10.843 1.00 89.25 123 VAL A C 1
ATOM 979 O O . VAL A 1 123 ? 1.831 -2.101 -11.860 1.00 89.25 123 VAL A O 1
ATOM 982 N N . ILE A 1 124 ? 3.437 -0.869 -10.877 1.00 88.31 124 ILE A N 1
ATOM 983 C CA . ILE A 1 124 ? 3.973 -0.273 -12.103 1.00 88.31 124 ILE A CA 1
ATOM 984 C C . ILE A 1 124 ? 5.473 -0.530 -12.207 1.00 88.31 124 ILE A C 1
ATOM 986 O O . ILE A 1 124 ? 6.211 -0.379 -11.236 1.00 88.31 124 ILE A O 1
ATOM 990 N N . ASP A 1 125 ? 5.941 -0.902 -13.391 1.00 88.25 125 ASP A N 1
ATOM 991 C CA . ASP A 1 125 ? 7.368 -1.011 -13.654 1.00 88.25 125 ASP A CA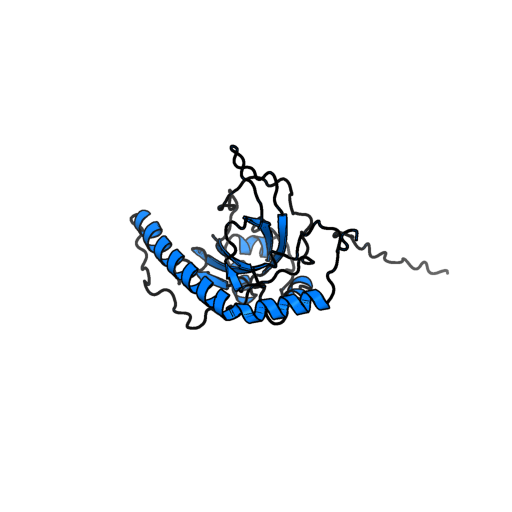 1
ATOM 992 C C . ASP A 1 125 ? 7.927 0.393 -13.918 1.00 88.25 125 ASP A C 1
ATOM 994 O O . ASP A 1 125 ? 7.503 1.076 -14.850 1.00 88.25 125 ASP A O 1
ATOM 998 N N . ILE A 1 126 ? 8.889 0.842 -13.115 1.00 85.75 126 ILE A N 1
ATOM 999 C CA . ILE A 1 126 ? 9.431 2.208 -13.206 1.00 85.75 126 ILE A CA 1
ATOM 1000 C C . ILE A 1 126 ? 10.379 2.408 -14.397 1.00 85.75 126 ILE A C 1
ATOM 1002 O O . ILE A 1 126 ? 10.620 3.537 -14.833 1.00 85.75 126 ILE A O 1
ATOM 1006 N N . ALA A 1 127 ? 10.910 1.323 -14.962 1.00 85.38 127 ALA A N 1
ATOM 1007 C CA . ALA A 1 127 ? 11.765 1.353 -16.142 1.00 85.38 127 ALA A CA 1
ATOM 1008 C C . ALA A 1 127 ? 10.959 1.468 -17.446 1.00 85.38 127 ALA A C 1
ATOM 1010 O O . ALA A 1 127 ? 11.486 1.961 -18.447 1.00 85.38 127 ALA A O 1
ATOM 1011 N N . THR A 1 128 ? 9.674 1.109 -17.438 1.00 89.31 128 THR A N 1
ATOM 1012 C CA . THR A 1 128 ? 8.780 1.161 -18.610 1.00 89.31 128 THR A CA 1
ATOM 1013 C C . THR A 1 128 ? 7.556 2.058 -18.420 1.00 89.31 128 THR A C 1
ATOM 1015 O O . THR A 1 128 ? 6.929 2.440 -19.405 1.00 89.31 128 THR A O 1
ATOM 1018 N N . CYS A 1 129 ? 7.238 2.429 -17.179 1.00 87.38 129 CYS A N 1
ATOM 1019 C CA . CYS A 1 129 ? 6.007 3.106 -16.768 1.00 87.38 129 CYS A CA 1
ATOM 1020 C C . CYS A 1 129 ? 4.728 2.369 -17.195 1.00 87.38 129 CYS A C 1
ATOM 1022 O O . CYS A 1 129 ? 3.706 2.997 -17.473 1.00 87.38 129 CYS A O 1
ATOM 1024 N N . LYS A 1 130 ? 4.786 1.036 -17.274 1.00 89.38 130 LYS A N 1
ATOM 1025 C CA . LYS A 1 130 ? 3.644 0.184 -17.615 1.00 89.38 130 LYS A CA 1
ATOM 1026 C C . LYS A 1 130 ? 3.189 -0.612 -16.391 1.00 89.38 130 LYS A C 1
ATOM 1028 O O . LYS A 1 130 ? 4.035 -0.963 -15.566 1.00 89.38 130 LYS A O 1
ATOM 1033 N N . PRO A 1 131 ? 1.883 -0.905 -16.263 1.00 89.38 131 PRO A N 1
ATOM 1034 C CA . PRO A 1 131 ? 1.396 -1.819 -15.239 1.00 89.38 131 PRO A CA 1
ATOM 1035 C C . PRO A 1 131 ? 2.108 -3.169 -15.325 1.00 89.38 131 PRO A C 1
ATOM 1037 O O . PRO A 1 131 ? 2.340 -3.680 -16.422 1.00 89.38 131 PRO A O 1
ATOM 1040 N N . VAL A 1 132 ? 2.440 -3.735 -14.170 1.00 88.62 132 VAL A N 1
ATOM 1041 C CA . VAL A 1 132 ? 3.006 -5.080 -14.075 1.00 88.62 132 VAL A CA 1
ATOM 1042 C C . VAL A 1 132 ? 1.864 -6.074 -13.990 1.00 88.62 132 VAL A C 1
ATOM 1044 O O . VAL A 1 132 ? 1.058 -6.041 -13.060 1.00 88.62 132 VAL A O 1
ATOM 1047 N N . GLU A 1 133 ? 1.781 -6.951 -14.981 1.00 87.25 133 GLU A N 1
ATOM 1048 C CA . GLU A 1 133 ? 0.783 -8.011 -15.002 1.00 87.25 133 GLU A CA 1
ATOM 1049 C C . GLU A 1 133 ? 1.207 -9.174 -14.109 1.00 87.25 133 GLU A C 1
ATOM 1051 O O . GLU A 1 133 ? 2.393 -9.460 -13.956 1.00 87.25 133 GLU A O 1
ATOM 1056 N N . ASN A 1 134 ? 0.215 -9.851 -13.527 1.00 85.62 134 ASN A N 1
ATOM 1057 C CA . ASN A 1 134 ? 0.419 -11.017 -12.672 1.00 85.62 134 ASN A CA 1
ATOM 1058 C C . ASN A 1 134 ? 1.408 -10.779 -11.511 1.00 85.62 134 ASN A C 1
ATOM 1060 O O . ASN A 1 134 ? 2.113 -11.696 -11.100 1.00 85.62 134 ASN A O 1
ATOM 1064 N N . ALA A 1 135 ? 1.470 -9.558 -10.973 1.00 88.62 135 ALA A N 1
ATOM 1065 C CA . ALA A 1 135 ? 2.180 -9.295 -9.728 1.00 88.62 135 ALA A CA 1
ATOM 1066 C C . ALA A 1 135 ? 1.361 -9.812 -8.537 1.00 88.62 135 ALA A C 1
ATOM 1068 O O . ALA A 1 135 ? 0.151 -9.587 -8.467 1.00 88.62 135 ALA A O 1
ATOM 1069 N N . LEU A 1 136 ? 2.032 -10.466 -7.593 1.00 88.25 136 LEU A N 1
ATOM 1070 C CA . LEU A 1 136 ? 1.475 -10.774 -6.280 1.00 88.25 136 LEU A CA 1
ATOM 1071 C C . LEU A 1 136 ? 1.890 -9.667 -5.310 1.00 88.25 136 LEU A C 1
ATOM 1073 O O . LEU A 1 136 ? 3.046 -9.247 -5.311 1.00 88.25 136 LEU A O 1
ATOM 1077 N N . VAL A 1 137 ? 0.955 -9.202 -4.486 1.00 88.56 137 VAL A N 1
ATOM 1078 C CA . VAL A 1 137 ? 1.244 -8.271 -3.394 1.00 88.56 137 VAL A CA 1
ATOM 1079 C C . VAL A 1 137 ? 0.849 -8.938 -2.087 1.00 88.56 137 VAL A C 1
ATOM 1081 O O . VAL A 1 137 ? -0.320 -9.258 -1.889 1.00 88.56 137 VAL A O 1
ATOM 1084 N N . ASP A 1 138 ? 1.837 -9.149 -1.229 1.00 88.44 138 ASP A N 1
ATOM 1085 C CA . ASP A 1 138 ? 1.669 -9.580 0.152 1.00 88.44 138 ASP A CA 1
ATOM 1086 C C . ASP A 1 138 ? 1.607 -8.338 1.050 1.00 88.44 138 ASP A C 1
ATOM 1088 O O . ASP A 1 138 ? 2.348 -7.379 0.824 1.00 88.44 138 ASP A O 1
ATOM 1092 N N . VAL A 1 139 ? 0.709 -8.329 2.034 1.00 89.31 139 VAL A N 1
ATOM 1093 C CA . VAL A 1 139 ? 0.512 -7.212 2.964 1.00 89.31 139 VAL A CA 1
ATOM 1094 C C . VAL A 1 139 ? 0.355 -7.721 4.388 1.00 89.31 139 VAL A C 1
ATOM 1096 O O . VAL A 1 139 ? -0.326 -8.712 4.642 1.00 89.31 139 VAL A O 1
ATOM 1099 N N . TRP A 1 140 ? 0.946 -6.999 5.335 1.00 88.94 140 TRP A N 1
ATOM 1100 C CA . TRP A 1 140 ? 0.782 -7.265 6.760 1.00 88.94 140 TRP A CA 1
ATOM 1101 C C . TRP A 1 140 ? 0.713 -5.956 7.537 1.00 88.94 140 TRP A C 1
ATOM 1103 O O . TRP A 1 140 ? 1.362 -4.963 7.204 1.00 88.94 140 TRP A O 1
ATOM 1113 N N . HIS A 1 141 ? -0.116 -5.937 8.574 1.00 90.25 141 HIS A N 1
ATOM 1114 C CA . HIS A 1 141 ? -0.343 -4.758 9.398 1.00 90.25 141 HIS A CA 1
ATOM 1115 C C . HIS A 1 141 ? -0.753 -5.169 10.811 1.00 90.25 141 HIS A C 1
ATOM 1117 O O . HIS A 1 141 ? -1.165 -6.305 11.053 1.00 90.25 141 HIS A O 1
ATOM 1123 N N . ALA A 1 142 ? -0.638 -4.236 11.753 1.00 88.19 142 ALA A N 1
ATOM 1124 C CA . ALA A 1 142 ? -1.178 -4.427 13.090 1.00 88.19 142 ALA A CA 1
ATOM 1125 C C . ALA A 1 142 ? -2.712 -4.312 13.077 1.00 88.19 142 ALA A C 1
ATOM 1127 O O . ALA A 1 142 ? -3.288 -3.609 12.244 1.00 88.19 142 ALA A O 1
ATOM 1128 N N . ASN A 1 143 ? -3.380 -4.994 14.007 1.00 87.69 143 ASN A N 1
ATOM 1129 C CA . ASN A 1 143 ? -4.809 -4.792 14.237 1.00 87.69 143 ASN A CA 1
ATOM 1130 C C . ASN A 1 143 ? -5.063 -3.482 15.008 1.00 87.69 143 ASN A C 1
ATOM 1132 O O . ASN A 1 143 ? -4.136 -2.749 15.353 1.00 87.69 143 ASN A O 1
ATOM 1136 N N . ALA A 1 144 ? -6.326 -3.215 15.339 1.00 83.44 144 ALA A N 1
ATOM 1137 C CA . ALA A 1 144 ? -6.745 -1.987 16.009 1.00 83.44 144 ALA A CA 1
ATOM 1138 C C . ALA A 1 144 ? -6.119 -1.698 17.382 1.00 83.44 144 ALA A C 1
ATOM 1140 O O . ALA A 1 144 ? -6.213 -0.577 17.876 1.00 83.44 144 ALA A O 1
ATOM 1141 N N . THR A 1 145 ? -5.521 -2.704 18.016 1.00 80.56 145 THR A N 1
ATOM 1142 C CA . THR A 1 145 ? -4.860 -2.561 19.319 1.00 80.56 145 THR A CA 1
ATOM 1143 C C . THR A 1 145 ? -3.357 -2.325 19.207 1.00 80.56 145 THR A C 1
ATOM 1145 O O . THR A 1 145 ? -2.693 -2.160 20.226 1.00 80.56 145 THR A O 1
ATOM 1148 N N . GLY A 1 146 ? -2.806 -2.342 17.992 1.00 74.38 146 GLY A N 1
ATOM 1149 C CA . GLY A 1 146 ? -1.400 -2.053 17.754 1.00 74.38 146 GLY A CA 1
ATOM 1150 C C . GLY A 1 146 ? -1.105 -0.556 17.668 1.00 74.38 146 GLY A C 1
ATOM 1151 O O . GLY A 1 146 ? -1.945 0.241 17.264 1.00 74.38 146 GLY A O 1
ATOM 1152 N N . CYS A 1 147 ? 0.136 -0.187 17.986 1.00 67.75 147 CYS A N 1
ATOM 1153 C CA . CYS A 1 147 ? 0.585 1.210 17.991 1.00 67.75 147 CYS A CA 1
ATOM 1154 C C . CYS A 1 147 ? 1.082 1.712 16.617 1.00 67.75 147 CYS A C 1
ATOM 1156 O O . CYS A 1 147 ? 1.387 2.897 16.472 1.00 67.75 147 CYS A O 1
ATOM 1158 N N . SER A 1 148 ? 1.217 0.822 15.628 1.00 72.81 148 SER A N 1
ATOM 1159 C CA . SER A 1 148 ? 1.773 1.130 14.304 1.00 72.81 148 SER A CA 1
ATOM 1160 C C . SER A 1 148 ? 0.680 1.522 13.313 1.00 72.81 148 SER A C 1
ATOM 1162 O O . SER A 1 148 ? -0.207 0.724 13.022 1.00 72.81 148 SER A O 1
ATOM 1164 N N . ILE A 1 149 ? 0.787 2.721 12.739 1.00 80.19 149 ILE A N 1
ATOM 1165 C CA . ILE A 1 149 ? -0.153 3.273 11.746 1.00 80.19 149 ILE A CA 1
ATOM 1166 C C . ILE A 1 149 ? 0.405 3.217 10.312 1.00 80.19 149 ILE A C 1
ATOM 1168 O O . ILE A 1 149 ? 0.395 4.199 9.570 1.00 80.19 149 ILE A O 1
ATOM 1172 N N . HIS A 1 150 ? 0.920 2.054 9.927 1.00 88.00 150 HIS A N 1
ATOM 1173 C CA . HIS A 1 150 ? 1.407 1.777 8.578 1.00 88.00 150 HIS A CA 1
ATOM 1174 C C . HIS A 1 150 ? 1.035 0.353 8.157 1.00 88.00 150 HIS A C 1
ATOM 1176 O O . HIS A 1 150 ? 0.796 -0.524 8.990 1.00 88.00 150 HIS A O 1
ATOM 1182 N N . ILE A 1 151 ? 1.002 0.122 6.848 1.00 90.44 151 ILE A N 1
ATOM 1183 C CA . ILE A 1 151 ? 0.763 -1.188 6.243 1.00 90.44 151 ILE A CA 1
ATOM 1184 C C . ILE A 1 151 ? 2.042 -1.595 5.533 1.00 90.44 151 ILE A C 1
ATOM 1186 O O . ILE A 1 151 ? 2.480 -0.916 4.606 1.00 90.44 151 ILE A O 1
ATOM 1190 N N . HIS A 1 152 ? 2.646 -2.702 5.943 1.00 90.44 152 HIS A N 1
ATOM 1191 C CA . HIS A 1 152 ? 3.755 -3.253 5.188 1.00 90.44 152 HIS A CA 1
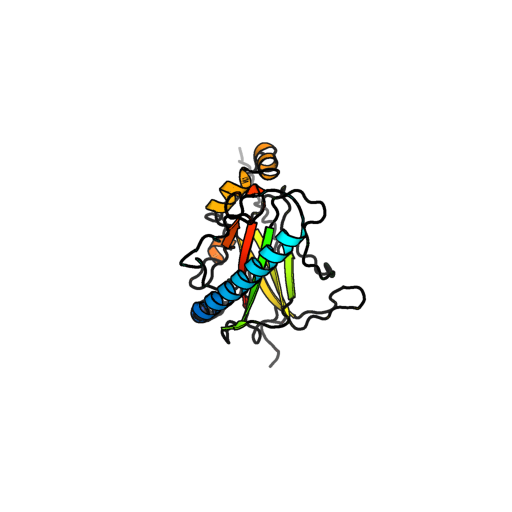ATOM 1192 C C . HIS A 1 152 ? 3.247 -3.962 3.937 1.00 90.44 152 HIS A C 1
ATOM 1194 O O . HIS A 1 152 ? 2.166 -4.555 3.935 1.00 90.44 152 HIS A O 1
ATOM 1200 N N . ALA A 1 153 ? 4.059 -3.937 2.887 1.00 89.31 153 ALA A N 1
ATOM 1201 C CA . ALA A 1 153 ? 3.775 -4.661 1.668 1.00 89.31 153 ALA A CA 1
ATOM 1202 C C . ALA A 1 153 ? 5.042 -5.197 1.002 1.00 89.31 153 ALA A C 1
ATOM 1204 O O . ALA A 1 153 ? 6.124 -4.604 1.072 1.00 89.31 153 ALA A O 1
ATOM 1205 N N . MET A 1 154 ? 4.880 -6.304 0.289 1.00 87.69 154 MET A N 1
ATOM 1206 C CA . MET A 1 154 ? 5.898 -6.918 -0.546 1.00 87.69 154 MET A CA 1
ATOM 1207 C C . MET A 1 154 ? 5.300 -7.255 -1.908 1.00 87.69 154 MET A C 1
ATOM 1209 O O . MET A 1 154 ? 4.246 -7.872 -2.001 1.00 87.69 154 MET A O 1
ATOM 1213 N N . ALA A 1 155 ? 5.965 -6.829 -2.978 1.00 88.25 155 ALA A N 1
ATOM 1214 C CA . ALA A 1 155 ? 5.592 -7.183 -4.340 1.00 88.25 155 ALA A CA 1
ATOM 1215 C C . ALA A 1 155 ? 6.458 -8.345 -4.830 1.00 88.25 155 ALA A C 1
ATOM 1217 O O . ALA A 1 155 ? 7.682 -8.352 -4.643 1.00 88.25 155 ALA A O 1
ATOM 1218 N N . HIS A 1 156 ? 5.818 -9.291 -5.507 1.00 87.69 156 HIS A N 1
ATOM 1219 C CA . HIS A 1 156 ? 6.438 -10.497 -6.020 1.00 87.69 156 HIS A CA 1
ATOM 1220 C C . HIS A 1 156 ? 6.101 -10.729 -7.496 1.00 87.69 156 HIS A C 1
ATOM 1222 O O . HIS A 1 156 ? 5.003 -10.413 -7.961 1.00 87.69 156 HIS A O 1
ATOM 1228 N N . LEU A 1 157 ? 7.045 -11.337 -8.211 1.00 87.44 157 LEU A N 1
ATOM 1229 C CA . LEU A 1 157 ? 6.862 -11.905 -9.546 1.00 87.44 157 LEU A CA 1
ATOM 1230 C C . LEU A 1 157 ? 7.043 -13.415 -9.514 1.00 87.44 157 LEU A C 1
ATOM 1232 O O . LEU A 1 157 ? 7.472 -13.975 -8.506 1.00 87.44 157 LEU A O 1
ATOM 1236 N N . ASP A 1 158 ? 6.738 -14.050 -10.644 1.00 86.56 158 ASP A N 1
ATOM 1237 C CA . ASP A 1 158 ? 7.066 -15.454 -10.896 1.00 86.56 158 ASP A CA 1
ATOM 1238 C C . ASP A 1 158 ? 6.468 -16.392 -9.830 1.00 86.56 158 ASP A C 1
ATOM 1240 O O . ASP A 1 158 ? 7.052 -17.411 -9.473 1.00 86.56 158 ASP A O 1
ATOM 1244 N N . TRP A 1 159 ? 5.303 -16.013 -9.289 1.00 84.50 159 TRP A N 1
ATOM 1245 C CA . TRP A 1 159 ? 4.635 -16.747 -8.225 1.00 84.50 159 TRP A CA 1
ATOM 1246 C C . TRP A 1 159 ? 3.760 -17.872 -8.772 1.00 84.50 159 TRP A C 1
ATOM 1248 O O . TRP A 1 159 ? 3.145 -17.748 -9.835 1.00 84.50 159 TRP A O 1
ATOM 1258 N N . VAL A 1 160 ? 3.684 -18.972 -8.022 1.00 82.69 160 VAL A N 1
ATOM 1259 C CA . VAL A 1 160 ? 2.901 -20.155 -8.401 1.00 82.69 160 VAL A CA 1
ATOM 1260 C C . VAL A 1 160 ? 1.869 -20.474 -7.329 1.00 82.69 160 VAL A C 1
ATOM 1262 O O . VAL A 1 160 ? 2.223 -20.747 -6.182 1.00 82.69 160 VAL A O 1
ATOM 1265 N N . LEU A 1 161 ? 0.595 -20.492 -7.735 1.00 82.88 161 LEU A N 1
ATOM 1266 C CA . LEU A 1 161 ? -0.514 -20.954 -6.906 1.00 82.88 161 LEU A CA 1
ATOM 1267 C C . LEU A 1 161 ? -0.667 -22.470 -7.009 1.00 82.88 161 LEU A C 1
ATOM 1269 O O . LEU A 1 161 ? -0.807 -23.036 -8.095 1.00 82.88 161 LEU A O 1
ATOM 1273 N N . THR A 1 162 ? -0.701 -23.132 -5.867 1.00 81.56 162 THR A N 1
ATOM 1274 C CA . THR A 1 162 ? -0.987 -24.560 -5.777 1.00 81.56 162 THR A CA 1
ATOM 1275 C C . THR A 1 162 ? -2.478 -24.852 -5.831 1.00 81.56 162 THR A C 1
ATOM 1277 O O . THR A 1 162 ? -3.336 -23.999 -5.605 1.00 81.56 162 THR A O 1
ATOM 1280 N N . LYS A 1 163 ? -2.813 -26.130 -6.039 1.00 82.62 163 LYS A N 1
ATOM 1281 C CA . LYS A 1 163 ? -4.202 -26.605 -5.979 1.00 82.62 163 LYS A CA 1
ATOM 1282 C C . LYS A 1 163 ? -4.859 -26.399 -4.610 1.00 82.62 163 LYS A C 1
ATOM 1284 O O . LYS A 1 163 ? -6.080 -26.314 -4.556 1.00 82.62 163 LYS A O 1
ATOM 1289 N N . ASN A 1 164 ? -4.084 -26.345 -3.525 1.00 79.69 164 ASN A N 1
ATOM 1290 C CA . ASN A 1 164 ? -4.592 -26.092 -2.174 1.00 79.69 164 ASN A CA 1
ATOM 1291 C C . ASN A 1 164 ? -4.606 -24.598 -1.802 1.00 79.69 164 ASN A C 1
ATOM 1293 O O . ASN A 1 164 ? -4.865 -24.280 -0.646 1.00 79.69 164 ASN A O 1
ATOM 1297 N N . GLY A 1 165 ? -4.367 -23.692 -2.759 1.00 76.19 165 GLY A N 1
ATOM 1298 C CA . GLY A 1 165 ? -4.464 -22.244 -2.554 1.00 76.19 165 GLY A CA 1
ATOM 1299 C C . GLY A 1 165 ? -3.236 -21.609 -1.899 1.00 76.19 165 GLY A C 1
ATOM 1300 O O . GLY A 1 165 ? -3.300 -20.442 -1.519 1.00 76.19 165 GLY A O 1
ATOM 1301 N N . THR A 1 166 ? -2.140 -22.363 -1.771 1.00 79.25 166 THR A N 1
ATOM 1302 C CA . THR A 1 166 ? -0.866 -21.898 -1.216 1.00 79.25 166 THR A CA 1
ATOM 1303 C C . THR A 1 166 ? 0.079 -21.359 -2.300 1.00 79.25 166 THR A C 1
ATOM 1305 O O . THR A 1 166 ? -0.007 -21.759 -3.461 1.00 79.25 166 THR A O 1
ATOM 1308 N N . ILE A 1 167 ? 1.015 -20.484 -1.941 1.00 81.06 167 ILE A N 1
ATOM 1309 C CA . ILE A 1 167 ? 2.051 -19.952 -2.838 1.00 81.06 167 ILE A CA 1
ATOM 1310 C C . ILE A 1 167 ? 3.366 -20.690 -2.552 1.00 81.06 167 ILE A C 1
ATOM 1312 O O . ILE A 1 167 ? 3.818 -20.705 -1.414 1.00 81.06 167 ILE A O 1
ATOM 1316 N N . LEU A 1 168 ? 3.960 -21.354 -3.551 1.00 69.56 168 LEU A N 1
ATOM 1317 C CA . LEU A 1 168 ? 5.152 -22.201 -3.332 1.00 69.56 168 LEU A CA 1
ATOM 1318 C C . LEU A 1 168 ? 6.484 -21.482 -3.537 1.00 69.56 168 LEU A C 1
ATOM 1320 O O . LEU A 1 168 ? 7.453 -21.780 -2.849 1.00 69.56 168 LEU A O 1
ATOM 1324 N N . GLU A 1 169 ? 6.545 -20.565 -4.494 1.00 68.31 169 GLU A N 1
ATOM 1325 C CA . GLU A 1 169 ? 7.763 -19.863 -4.894 1.00 68.31 169 GLU A CA 1
ATOM 1326 C C . GLU A 1 169 ? 7.354 -18.490 -5.408 1.00 68.31 169 GLU A C 1
ATOM 1328 O O . GLU A 1 169 ? 6.275 -18.354 -5.982 1.00 68.31 169 GLU A O 1
ATOM 1333 N N . SER A 1 170 ? 8.171 -17.468 -5.161 1.00 77.50 170 SER A N 1
ATOM 1334 C CA . SER A 1 170 ? 7.963 -16.136 -5.721 1.00 77.50 170 SER A CA 1
ATOM 1335 C C . SER A 1 170 ? 9.251 -15.316 -5.643 1.00 77.50 170 SER A C 1
ATOM 1337 O O . SER A 1 170 ? 9.992 -15.390 -4.660 1.00 77.50 170 SER A O 1
ATOM 1339 N N . ARG A 1 171 ? 9.522 -14.510 -6.670 1.00 82.69 171 ARG A N 1
ATOM 1340 C CA . ARG A 1 171 ? 10.653 -13.581 -6.689 1.00 82.69 171 ARG A CA 1
ATOM 1341 C C . ARG A 1 171 ? 10.240 -12.264 -6.053 1.00 82.69 171 ARG A C 1
ATOM 1343 O O . ARG A 1 171 ? 9.409 -11.542 -6.600 1.00 82.69 171 ARG A O 1
ATOM 1350 N N . LYS A 1 172 ? 10.840 -11.932 -4.913 1.00 83.25 172 LYS A N 1
ATOM 1351 C CA . LYS A 1 172 ? 10.595 -10.681 -4.185 1.00 83.25 172 LYS A CA 1
ATOM 1352 C C . LYS A 1 172 ? 11.258 -9.511 -4.918 1.00 83.25 172 LYS A C 1
ATOM 1354 O O . LYS A 1 172 ? 12.483 -9.434 -4.980 1.00 83.25 172 LYS A O 1
ATOM 1359 N N . ILE A 1 173 ? 10.458 -8.590 -5.451 1.00 81.75 173 ILE A N 1
ATOM 1360 C CA . ILE A 1 173 ? 10.928 -7.489 -6.318 1.00 81.75 173 ILE A CA 1
ATOM 1361 C C . ILE A 1 173 ? 10.785 -6.100 -5.690 1.00 81.75 173 ILE A C 1
ATOM 1363 O O . ILE A 1 173 ? 11.328 -5.117 -6.200 1.00 81.75 173 ILE A O 1
ATOM 1367 N N . SER A 1 174 ? 10.044 -5.985 -4.593 1.00 82.44 174 SER A N 1
ATOM 1368 C CA . SER A 1 174 ? 9.909 -4.740 -3.842 1.00 82.44 174 SER A CA 1
ATOM 1369 C C . SER A 1 174 ? 9.356 -5.029 -2.455 1.00 82.44 174 SER A C 1
ATOM 1371 O O . SER A 1 174 ? 8.561 -5.948 -2.299 1.00 82.44 174 SER A O 1
ATOM 1373 N N . ARG A 1 175 ? 9.763 -4.251 -1.457 1.00 84.19 175 ARG A N 1
ATOM 1374 C CA . ARG A 1 175 ? 9.278 -4.351 -0.080 1.00 84.19 175 ARG A CA 1
ATOM 1375 C C . ARG A 1 175 ? 9.275 -2.965 0.526 1.00 84.19 175 ARG A C 1
ATOM 1377 O O . ARG A 1 175 ? 10.276 -2.280 0.371 1.00 84.19 175 ARG A O 1
ATOM 1384 N N . GLY A 1 176 ? 8.223 -2.600 1.246 1.00 82.44 176 GLY A N 1
ATOM 1385 C CA . GLY A 1 176 ? 8.224 -1.399 2.064 1.00 82.44 176 GLY A CA 1
ATOM 1386 C C . GLY A 1 176 ? 6.968 -1.219 2.889 1.00 82.44 176 GLY A C 1
ATOM 1387 O O . GLY A 1 176 ? 6.316 -2.196 3.252 1.00 82.44 176 GLY A O 1
ATOM 1388 N N . GLN A 1 177 ? 6.690 0.032 3.236 1.00 87.62 177 GLN A N 1
ATOM 1389 C CA . GLN A 1 177 ? 5.595 0.422 4.113 1.00 87.62 177 GLN A CA 1
ATOM 1390 C C . GLN A 1 177 ? 4.807 1.551 3.459 1.00 87.62 177 GLN A C 1
ATOM 1392 O O . GLN A 1 177 ? 5.387 2.486 2.906 1.00 87.62 177 GLN A O 1
ATOM 1397 N N . PHE A 1 178 ? 3.490 1.441 3.527 1.00 89.62 178 PHE A N 1
ATOM 1398 C CA . PHE A 1 178 ? 2.562 2.514 3.233 1.00 89.62 178 PHE A CA 1
ATOM 1399 C C . PHE A 1 178 ? 2.132 3.186 4.525 1.00 89.62 178 PHE A C 1
ATOM 1401 O O . PHE A 1 178 ? 1.884 2.509 5.524 1.00 89.62 178 PHE A O 1
ATOM 1408 N N . TYR A 1 179 ? 1.972 4.497 4.477 1.00 90.31 179 TYR A N 1
ATOM 1409 C CA . TYR A 1 179 ? 1.609 5.302 5.629 1.00 90.31 179 TYR A CA 1
ATOM 1410 C C . TYR A 1 179 ? 0.227 5.912 5.450 1.00 90.31 179 TYR A C 1
ATOM 1412 O O . TYR A 1 179 ? -0.318 6.006 4.349 1.00 90.31 179 TYR A O 1
ATOM 1420 N N . ILE A 1 180 ? -0.368 6.280 6.575 1.00 89.38 180 ILE A N 1
ATOM 1421 C CA . ILE A 1 180 ? -1.622 7.018 6.627 1.00 89.38 180 ILE A CA 1
ATOM 1422 C C . ILE A 1 180 ? -1.256 8.446 7.000 1.00 89.38 180 ILE A C 1
ATOM 1424 O O . ILE A 1 180 ? -0.548 8.662 7.986 1.00 89.38 180 ILE A O 1
ATOM 1428 N N . ASN A 1 181 ? -1.728 9.427 6.230 1.00 88.19 181 ASN A N 1
ATOM 1429 C CA . ASN A 1 181 ? -1.425 10.817 6.545 1.00 88.19 181 ASN A CA 1
ATOM 1430 C C . ASN A 1 181 ? -2.011 11.215 7.915 1.00 88.19 181 ASN A C 1
ATOM 1432 O O . ASN A 1 181 ? -2.980 10.631 8.412 1.00 88.19 181 ASN A O 1
ATOM 1436 N N . GLU A 1 182 ? -1.419 12.226 8.546 1.00 87.44 182 GLU A N 1
ATOM 1437 C CA . GLU A 1 182 ? -1.792 12.612 9.909 1.00 87.44 182 GLU A CA 1
ATOM 1438 C C . GLU A 1 182 ? -3.257 13.075 10.005 1.00 87.44 182 GLU A C 1
ATOM 1440 O O . GLU A 1 182 ? -3.951 12.774 10.974 1.00 87.44 182 GLU A O 1
ATOM 1445 N N . THR A 1 183 ? -3.762 13.752 8.970 1.00 85.81 183 THR A N 1
ATOM 1446 C CA . THR A 1 183 ? -5.153 14.218 8.916 1.00 85.81 183 THR A CA 1
ATOM 1447 C C . THR A 1 183 ? -6.151 13.060 8.965 1.00 85.81 183 THR A C 1
ATOM 1449 O O . THR A 1 183 ? -7.116 13.128 9.725 1.00 85.81 183 THR A O 1
ATOM 1452 N N . PHE A 1 184 ? -5.918 11.990 8.201 1.00 85.00 184 PHE A N 1
ATOM 1453 C CA . PHE A 1 184 ? -6.734 10.776 8.228 1.00 85.00 184 PHE A CA 1
ATOM 1454 C C . PHE A 1 184 ? -6.532 9.993 9.519 1.00 85.00 184 PHE A C 1
ATOM 1456 O O . PHE A 1 184 ? -7.505 9.529 10.110 1.00 85.00 184 PHE A O 1
ATOM 1463 N N . THR A 1 185 ? -5.294 9.906 10.007 1.00 87.00 185 THR A N 1
ATOM 1464 C CA . THR A 1 185 ? -4.980 9.243 11.279 1.00 87.00 185 THR A CA 1
ATOM 1465 C C . THR A 1 185 ? -5.784 9.851 12.432 1.00 87.00 185 THR A C 1
ATOM 1467 O O . THR A 1 185 ? -6.369 9.130 13.235 1.00 87.00 185 THR A O 1
ATOM 1470 N N . GLN A 1 186 ? -5.893 11.178 12.503 1.00 85.50 186 GLN A N 1
ATOM 1471 C CA . GLN A 1 186 ? -6.664 11.849 13.554 1.00 85.50 186 GLN A CA 1
ATOM 1472 C C . GLN A 1 186 ? -8.178 11.628 13.464 1.00 85.50 186 GLN A C 1
ATOM 1474 O O . GLN A 1 186 ? -8.861 11.766 14.478 1.00 85.50 186 GLN A O 1
ATOM 1479 N N . GLN A 1 187 ? -8.718 11.327 12.280 1.00 85.25 187 GLN A N 1
ATOM 1480 C CA . GLN A 1 187 ? -10.119 10.922 12.129 1.00 85.25 187 GLN A CA 1
ATOM 1481 C C . GLN A 1 187 ? -10.295 9.479 12.605 1.00 85.25 187 GLN A C 1
ATOM 1483 O O . GLN A 1 187 ? -11.132 9.210 13.458 1.00 85.25 187 GLN A O 1
ATOM 1488 N N . TYR A 1 188 ? -9.416 8.587 12.147 1.00 82.19 188 TYR A N 1
ATOM 1489 C CA . TYR A 1 188 ? -9.380 7.176 12.522 1.00 82.19 188 TYR A CA 1
ATOM 1490 C C . TYR A 1 188 ? -9.340 6.935 14.029 1.00 82.19 188 TYR A C 1
ATOM 1492 O O . TYR A 1 188 ? -10.122 6.152 14.561 1.00 82.19 188 TYR A O 1
ATOM 1500 N N . LEU A 1 189 ? -8.480 7.661 14.740 1.00 84.38 189 LEU A N 1
ATOM 1501 C CA . LEU A 1 189 ? -8.314 7.498 16.185 1.00 84.38 189 LEU A CA 1
ATOM 1502 C C . LEU A 1 189 ? -9.530 7.961 17.013 1.00 84.38 189 LEU A C 1
ATOM 1504 O O . LEU A 1 189 ? -9.575 7.682 18.210 1.00 84.38 189 LEU A O 1
ATOM 1508 N N . LYS A 1 190 ? -10.505 8.658 16.410 1.00 85.81 190 LYS A N 1
ATOM 1509 C CA . LYS A 1 190 ? -11.742 9.106 17.082 1.00 85.81 190 LYS A CA 1
ATOM 1510 C C . LYS A 1 190 ? -12.889 8.104 16.983 1.00 85.81 190 LYS A C 1
ATOM 1512 O O . LYS A 1 190 ? -13.888 8.276 17.674 1.00 85.81 190 LYS A O 1
ATOM 1517 N N . GLU A 1 191 ? -12.738 7.068 16.172 1.00 85.19 191 GLU A N 1
ATOM 1518 C CA . GLU A 1 191 ? -13.768 6.060 15.951 1.00 85.19 191 GLU A CA 1
ATOM 1519 C C . GLU A 1 191 ? -13.527 4.800 16.785 1.00 85.19 191 GLU A C 1
ATOM 1521 O O . GLU A 1 191 ? -12.418 4.528 17.242 1.00 85.19 191 GLU A O 1
ATOM 1526 N N . TYR A 1 192 ? -14.566 3.994 16.992 1.00 82.12 192 TYR A N 1
ATOM 1527 C CA . TYR A 1 192 ? -14.410 2.656 17.568 1.00 82.12 192 TYR A CA 1
ATOM 1528 C C . TYR A 1 192 ? -13.767 1.696 16.544 1.00 82.12 192 TYR A C 1
ATOM 1530 O O . TYR A 1 192 ? -14.130 1.761 15.370 1.00 82.12 192 TYR A O 1
ATOM 1538 N N . PRO A 1 193 ? -12.877 0.759 16.943 1.00 85.94 193 PRO A N 1
ATOM 1539 C CA . PRO A 1 193 ? -12.302 0.518 18.282 1.00 85.94 193 PRO A CA 1
ATOM 1540 C C . PRO A 1 193 ? -11.076 1.389 18.643 1.00 85.94 193 PRO A C 1
ATOM 1542 O O . PRO A 1 193 ? -10.570 1.287 19.762 1.00 85.94 193 PRO A O 1
ATOM 1545 N N . TYR A 1 194 ? -10.664 2.268 17.727 1.00 85.38 194 TYR A N 1
ATOM 1546 C CA . TYR A 1 194 ? -9.679 3.366 17.816 1.00 85.38 194 TYR A CA 1
ATOM 1547 C C . TYR A 1 194 ? -9.458 3.952 19.204 1.00 85.38 194 TYR A C 1
ATOM 1549 O O . TYR A 1 194 ? -8.397 3.883 19.833 1.00 85.38 194 TYR A O 1
ATOM 1557 N N . THR A 1 195 ? -10.558 4.525 19.672 1.00 83.06 195 THR A N 1
ATOM 1558 C CA . THR A 1 195 ? -10.671 5.274 20.920 1.00 83.06 195 THR A CA 1
ATOM 1559 C C . THR A 1 195 ? -10.250 4.461 22.136 1.00 83.06 195 THR A C 1
ATOM 1561 O O . THR A 1 195 ? -9.539 4.973 22.999 1.00 83.06 195 THR A O 1
ATOM 1564 N N . LYS A 1 196 ? -10.591 3.166 22.185 1.00 77.62 196 LYS A N 1
ATOM 1565 C CA . LYS A 1 196 ? -10.264 2.304 23.331 1.00 77.62 196 LYS A CA 1
ATOM 1566 C C . LYS A 1 196 ? -8.764 2.100 23.497 1.00 77.62 196 LYS A C 1
ATOM 1568 O O . LYS A 1 196 ? -8.298 2.024 24.630 1.00 77.62 196 LYS A O 1
ATOM 1573 N N . HIS A 1 197 ? -8.014 1.977 22.402 1.00 72.69 197 HIS A N 1
ATOM 1574 C CA . HIS A 1 197 ? -6.563 1.800 22.479 1.00 72.69 197 HIS A CA 1
ATOM 1575 C C . HIS A 1 197 ? -5.890 3.055 23.054 1.00 72.69 197 HIS A C 1
ATOM 1577 O O . HIS A 1 197 ? -5.079 2.958 23.976 1.00 72.69 197 HIS A O 1
ATOM 1583 N N . MET A 1 198 ? -6.311 4.233 22.583 1.00 66.31 198 MET A N 1
ATOM 1584 C CA . MET A 1 198 ? -5.795 5.520 23.056 1.00 66.31 198 MET A CA 1
ATOM 1585 C C . MET A 1 198 ? -6.131 5.784 24.532 1.00 66.31 198 MET A C 1
ATOM 1587 O O . MET A 1 198 ? -5.306 6.326 25.265 1.00 66.31 198 MET A O 1
ATOM 1591 N N . GLU A 1 199 ? -7.318 5.375 24.987 1.00 66.19 199 GLU A N 1
ATOM 1592 C CA . GLU A 1 199 ? -7.774 5.564 26.371 1.00 66.19 199 GLU A CA 1
ATOM 1593 C C . GLU A 1 199 ? -7.154 4.569 27.363 1.00 66.19 199 GLU A C 1
ATOM 1595 O O . GLU A 1 199 ? -6.903 4.918 28.517 1.00 66.19 199 GLU A O 1
ATOM 1600 N N . LYS A 1 200 ? -6.927 3.317 26.945 1.00 59.44 200 LYS A N 1
ATOM 1601 C CA . LYS A 1 200 ? -6.599 2.218 27.864 1.00 59.44 200 LYS A CA 1
ATOM 1602 C C . LYS A 1 200 ? -5.124 2.155 28.259 1.00 59.44 200 LYS A C 1
ATOM 1604 O O . LYS A 1 200 ? -4.832 1.672 29.351 1.00 59.44 200 LYS A O 1
ATOM 1609 N N . GLU A 1 201 ? -4.201 2.601 27.408 1.00 58.16 201 GLU A N 1
ATOM 1610 C CA . GLU A 1 201 ? -2.786 2.225 27.573 1.00 58.16 201 GLU A CA 1
ATOM 1611 C C . GLU A 1 201 ? -1.798 3.385 27.775 1.00 58.16 201 GLU A C 1
ATOM 1613 O O . GLU A 1 201 ? -0.603 3.135 27.913 1.00 58.16 201 GLU A O 1
ATOM 1618 N N . ASN A 1 202 ? -2.252 4.646 27.853 1.00 62.69 202 ASN A N 1
ATOM 1619 C CA . ASN A 1 202 ? -1.355 5.818 27.926 1.00 62.69 202 ASN A CA 1
ATOM 1620 C C . ASN A 1 202 ? -0.236 5.747 26.859 1.00 62.69 202 ASN A C 1
ATOM 1622 O O . ASN A 1 202 ? 0.920 6.101 27.104 1.00 62.69 202 ASN A O 1
ATOM 1626 N N . VAL A 1 203 ? -0.581 5.201 25.688 1.00 64.06 203 VAL A N 1
ATOM 1627 C CA . VAL A 1 203 ? 0.346 4.933 24.591 1.00 64.06 203 VAL A CA 1
ATOM 1628 C C . VAL A 1 203 ? 0.588 6.231 23.841 1.00 64.06 203 VAL A C 1
ATOM 1630 O O . VAL A 1 203 ? -0.319 6.811 23.243 1.00 64.06 203 VAL A O 1
ATOM 1633 N N . THR A 1 204 ? 1.840 6.680 23.843 1.00 73.38 204 THR A N 1
ATOM 1634 C CA . THR A 1 204 ? 2.284 7.750 22.953 1.00 73.38 204 THR A CA 1
ATOM 1635 C C . THR A 1 204 ? 2.528 7.157 21.573 1.00 73.38 204 THR A C 1
ATOM 1637 O O . THR A 1 204 ? 3.485 6.411 21.368 1.00 73.38 204 THR A O 1
ATOM 1640 N N . ARG A 1 205 ? 1.659 7.492 20.621 1.00 78.94 205 ARG A N 1
ATOM 1641 C CA . ARG A 1 205 ? 1.828 7.113 19.218 1.00 78.94 205 ARG A CA 1
ATOM 1642 C C . ARG A 1 205 ? 3.016 7.853 18.596 1.00 78.94 205 ARG A C 1
ATOM 1644 O O . ARG A 1 205 ? 3.166 9.058 18.788 1.00 78.94 205 ARG A O 1
ATOM 1651 N N . THR A 1 206 ? 3.807 7.153 17.788 1.00 83.75 206 THR A N 1
ATOM 1652 C CA . THR A 1 206 ? 4.795 7.766 16.891 1.00 83.75 206 THR A CA 1
ATOM 1653 C C . THR A 1 206 ? 4.071 8.420 15.711 1.00 83.75 206 THR A C 1
ATOM 1655 O O . THR A 1 206 ? 3.365 7.745 14.960 1.00 83.75 206 THR A O 1
ATOM 1658 N N . THR A 1 207 ? 4.199 9.737 15.573 1.00 88.00 207 THR A N 1
ATOM 1659 C CA . THR A 1 207 ? 3.675 10.518 14.443 1.00 88.00 207 THR A CA 1
ATOM 1660 C C . THR A 1 207 ? 4.594 10.403 13.224 1.00 88.00 207 THR A C 1
ATOM 1662 O O . THR A 1 207 ? 5.788 10.143 13.368 1.00 88.00 207 THR A O 1
ATOM 1665 N N . ASN A 1 208 ? 4.056 10.591 12.012 1.00 88.81 208 ASN A N 1
ATOM 1666 C CA . ASN A 1 208 ? 4.846 10.438 10.781 1.00 88.81 208 ASN A CA 1
ATOM 1667 C C . ASN A 1 208 ? 6.048 11.403 10.737 1.00 88.81 208 ASN A C 1
ATOM 1669 O O . ASN A 1 208 ? 7.103 11.050 10.226 1.00 88.81 208 ASN A O 1
ATOM 1673 N N . ASP A 1 209 ? 5.929 12.604 11.312 1.00 87.81 209 ASP A N 1
ATOM 1674 C CA . ASP A 1 209 ? 6.997 13.615 11.361 1.00 87.81 209 ASP A CA 1
ATOM 1675 C C . ASP A 1 209 ? 8.190 13.233 12.255 1.00 87.81 209 ASP A C 1
ATOM 1677 O O . ASP A 1 209 ? 9.270 13.804 12.101 1.00 87.81 209 ASP A O 1
ATOM 1681 N N . VAL A 1 210 ? 8.023 12.259 13.155 1.00 87.75 210 VAL A N 1
ATOM 1682 C CA . VAL A 1 210 ? 9.103 11.724 14.003 1.00 87.75 210 VAL A CA 1
ATOM 1683 C C . VAL A 1 210 ? 9.439 10.260 13.695 1.00 87.75 210 VAL A C 1
ATOM 1685 O O . VAL A 1 210 ? 10.347 9.695 14.308 1.00 87.75 210 VAL A O 1
ATOM 1688 N N . ASP A 1 211 ? 8.745 9.640 12.736 1.00 85.31 211 ASP A N 1
ATOM 1689 C CA . ASP A 1 211 ? 9.078 8.316 12.216 1.00 85.31 211 ASP A CA 1
ATOM 1690 C C . ASP A 1 211 ? 10.221 8.437 11.195 1.00 85.31 211 ASP A C 1
ATOM 1692 O O . ASP A 1 211 ? 10.084 8.993 10.102 1.00 85.31 211 ASP A O 1
ATOM 1696 N N . ARG A 1 212 ? 11.389 7.895 11.554 1.00 82.81 212 ARG A N 1
ATOM 1697 C CA . ARG A 1 212 ? 12.574 7.941 10.691 1.00 82.81 212 ARG A CA 1
ATOM 1698 C C . ARG A 1 212 ? 12.351 7.206 9.363 1.00 82.81 212 ARG A C 1
ATOM 1700 O O . ARG A 1 212 ? 12.826 7.678 8.335 1.00 82.81 212 ARG A O 1
ATOM 1707 N N . ILE A 1 213 ? 11.636 6.082 9.367 1.00 81.56 213 ILE A N 1
ATOM 1708 C CA . ILE A 1 213 ? 11.389 5.283 8.159 1.00 81.56 213 ILE A CA 1
ATOM 1709 C C . ILE A 1 213 ? 10.426 6.019 7.225 1.00 81.56 213 ILE A C 1
ATOM 1711 O O . ILE A 1 213 ? 10.641 6.019 6.013 1.00 81.56 213 ILE A O 1
ATOM 1715 N N . TYR A 1 214 ? 9.441 6.733 7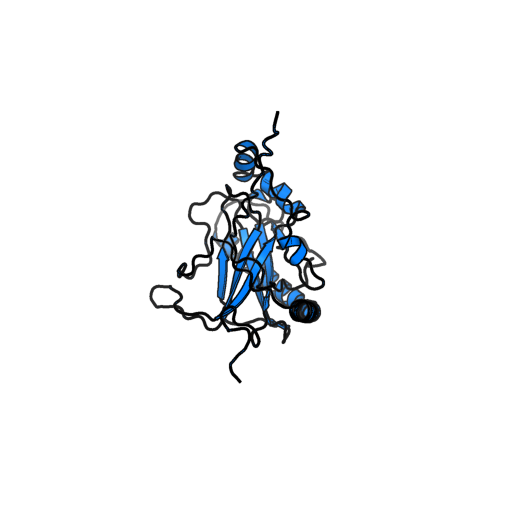.777 1.00 84.94 214 TYR A N 1
ATOM 1716 C CA . TYR A 1 214 ? 8.593 7.629 6.989 1.00 84.94 214 TYR A CA 1
ATOM 1717 C C . TYR A 1 214 ? 9.417 8.726 6.311 1.00 84.94 214 TYR A C 1
ATOM 1719 O O . TYR A 1 214 ? 9.282 8.959 5.109 1.00 84.94 214 TYR A O 1
ATOM 1727 N N . SER A 1 215 ? 10.315 9.372 7.063 1.00 82.75 215 SER A N 1
ATOM 1728 C CA . SER A 1 215 ? 11.171 10.430 6.518 1.00 82.75 215 SER A CA 1
ATOM 1729 C C . SER A 1 215 ? 12.093 9.929 5.397 1.00 82.75 215 SER A C 1
ATOM 1731 O O . SER A 1 215 ? 12.268 10.624 4.399 1.00 82.75 215 SER A O 1
ATOM 1733 N N . ASP A 1 216 ? 12.605 8.698 5.515 1.00 77.88 216 ASP A N 1
ATOM 1734 C CA . ASP A 1 216 ? 13.432 8.053 4.488 1.00 77.88 216 ASP A CA 1
ATOM 1735 C C . ASP A 1 216 ? 12.604 7.679 3.243 1.00 77.88 216 ASP A C 1
ATOM 1737 O O . ASP A 1 216 ? 13.108 7.713 2.119 1.00 77.88 216 ASP A O 1
ATOM 1741 N N . ALA A 1 217 ? 11.319 7.353 3.420 1.00 77.31 217 ALA A N 1
ATOM 1742 C CA . ALA A 1 217 ? 10.405 7.068 2.320 1.00 77.31 217 ALA A CA 1
ATOM 1743 C C . ALA A 1 217 ? 9.943 8.343 1.587 1.00 77.31 217 ALA A C 1
ATOM 1745 O O . ALA A 1 217 ? 9.653 8.290 0.392 1.00 77.31 217 ALA A O 1
ATOM 1746 N N . MET A 1 218 ? 9.909 9.502 2.246 1.00 78.50 218 MET A N 1
ATOM 1747 C CA . MET A 1 218 ? 9.454 10.769 1.662 1.00 78.50 218 MET A CA 1
ATOM 1748 C C . MET A 1 218 ? 10.548 11.461 0.820 1.00 78.50 218 MET A C 1
ATOM 1750 O O . MET A 1 218 ? 11.040 12.543 1.144 1.00 78.50 218 MET A O 1
ATOM 1754 N N . VAL A 1 219 ? 10.944 10.835 -0.293 1.00 72.38 219 VAL A N 1
ATOM 1755 C CA . VAL A 1 219 ? 11.941 11.365 -1.246 1.00 72.38 219 VAL A CA 1
ATOM 1756 C C . VAL A 1 219 ? 11.292 11.864 -2.545 1.00 72.38 219 VAL A C 1
ATOM 1758 O O . VAL A 1 219 ? 10.246 11.361 -2.944 1.00 72.38 219 VAL A O 1
ATOM 1761 N N . PRO A 1 220 ? 11.894 12.824 -3.279 1.00 70.62 220 PRO A N 1
ATOM 1762 C CA . PRO A 1 220 ? 11.275 13.381 -4.483 1.00 70.62 220 PRO A CA 1
ATOM 1763 C C . PRO A 1 220 ? 10.904 12.324 -5.536 1.00 70.62 220 PRO A C 1
ATOM 1765 O O . PRO A 1 220 ? 11.781 11.669 -6.095 1.00 70.62 220 PRO A O 1
ATOM 1768 N N . GLY A 1 221 ? 9.617 12.224 -5.882 1.00 66.94 221 GLY A N 1
ATOM 1769 C CA . GLY A 1 221 ? 9.109 11.219 -6.824 1.00 66.94 221 GLY A CA 1
ATOM 1770 C C . GLY A 1 221 ? 8.645 9.921 -6.162 1.00 66.94 221 GLY A C 1
ATOM 1771 O O . GLY A 1 221 ? 8.249 9.006 -6.883 1.00 66.94 221 GLY A O 1
ATOM 1772 N N . ASN A 1 222 ? 8.702 9.841 -4.834 1.00 77.19 222 ASN A N 1
ATOM 1773 C CA . ASN A 1 222 ? 8.112 8.791 -4.027 1.00 77.19 222 ASN A CA 1
ATOM 1774 C C . ASN A 1 222 ? 7.064 9.397 -3.093 1.00 77.19 222 ASN A C 1
ATOM 1776 O O . ASN A 1 222 ? 7.339 10.395 -2.433 1.00 77.19 222 ASN A O 1
ATOM 1780 N N . ASP A 1 223 ? 5.895 8.773 -3.019 1.00 81.81 223 ASP A N 1
ATOM 1781 C CA . ASP A 1 223 ? 4.868 9.140 -2.048 1.00 81.81 223 ASP A CA 1
ATOM 1782 C C . ASP A 1 223 ? 4.423 7.870 -1.308 1.00 81.81 223 ASP A C 1
ATOM 1784 O O . ASP A 1 223 ? 3.834 6.978 -1.932 1.00 81.81 223 ASP A O 1
ATOM 1788 N N . PRO A 1 224 ? 4.775 7.731 -0.017 1.00 86.12 224 PRO A N 1
ATOM 1789 C CA . PRO A 1 224 ? 4.426 6.567 0.780 1.00 86.12 224 PRO A CA 1
ATOM 1790 C C . PRO A 1 224 ? 3.000 6.615 1.350 1.00 86.12 224 PRO A C 1
ATOM 1792 O O . PRO A 1 224 ? 2.552 5.604 1.896 1.00 86.12 224 PRO A O 1
ATOM 1795 N N . ASP A 1 225 ? 2.280 7.734 1.222 1.00 87.69 225 ASP A N 1
ATOM 1796 C CA . ASP A 1 225 ? 0.945 7.886 1.795 1.00 87.69 225 ASP A CA 1
ATOM 1797 C C . ASP A 1 225 ? -0.136 7.218 0.937 1.00 87.69 225 ASP A C 1
ATOM 1799 O O . ASP A 1 225 ? -0.264 7.431 -0.277 1.00 87.69 225 ASP A O 1
ATOM 1803 N N . ILE A 1 226 ? -0.991 6.444 1.605 1.00 87.56 226 ILE A N 1
ATOM 1804 C CA . ILE A 1 226 ? -2.237 5.945 1.031 1.00 87.56 226 ILE A CA 1
ATOM 1805 C C . ILE A 1 226 ? -3.201 7.122 0.892 1.00 87.56 226 ILE A C 1
ATOM 1807 O O . ILE A 1 226 ? -3.443 7.875 1.835 1.00 87.56 226 ILE A O 1
ATOM 1811 N N . GLN A 1 227 ? -3.792 7.249 -0.291 1.00 83.56 227 GLN A N 1
ATOM 1812 C CA . GLN A 1 227 ? -4.868 8.202 -0.534 1.00 83.56 227 GLN A CA 1
ATOM 1813 C C . GLN A 1 227 ? -6.191 7.570 -0.137 1.00 83.56 227 GLN A C 1
ATOM 1815 O O . GLN A 1 227 ? -6.466 6.447 -0.548 1.00 83.56 227 GLN A O 1
ATOM 1820 N N . PHE A 1 228 ? -7.015 8.273 0.629 1.00 80.44 228 PHE A N 1
ATOM 1821 C CA . PHE A 1 228 ? -8.264 7.722 1.136 1.00 80.44 228 PHE A CA 1
ATOM 1822 C C . PHE A 1 228 ? -9.474 8.500 0.633 1.00 80.44 228 PHE A C 1
ATOM 1824 O O . PHE A 1 228 ? -9.486 9.727 0.671 1.00 80.44 228 PHE A O 1
ATOM 1831 N N . ASP A 1 229 ? -10.509 7.751 0.266 1.00 76.56 229 ASP A N 1
ATOM 1832 C CA . ASP A 1 229 ? -11.864 8.237 0.035 1.00 76.56 229 ASP A CA 1
ATOM 1833 C C . ASP A 1 229 ? -12.838 7.530 0.975 1.00 76.56 229 ASP A C 1
ATOM 1835 O O . ASP A 1 229 ? -12.639 6.374 1.353 1.00 76.56 229 ASP A O 1
ATOM 1839 N N . TYR A 1 230 ? -13.943 8.187 1.306 1.00 76.88 230 TYR A N 1
ATOM 1840 C CA . TYR A 1 230 ? -15.021 7.546 2.054 1.00 76.88 230 TYR A CA 1
ATOM 1841 C C . TYR A 1 230 ? -15.846 6.663 1.126 1.00 76.88 230 TYR A C 1
ATOM 1843 O O . TYR A 1 230 ? -16.142 7.032 -0.014 1.00 76.88 230 TYR A O 1
ATOM 1851 N N . VAL A 1 231 ? -16.264 5.495 1.614 1.00 67.19 231 VAL A N 1
ATOM 1852 C CA . VAL A 1 231 ? -17.093 4.573 0.832 1.00 67.19 231 VAL A CA 1
ATOM 1853 C C . VAL A 1 231 ? -18.369 5.297 0.382 1.00 67.19 231 VAL A C 1
ATOM 1855 O O . VAL A 1 231 ? -18.635 5.396 -0.815 1.00 67.19 231 VAL A O 1
ATOM 1858 N N . ASN A 1 232 ? -19.137 5.879 1.290 1.00 65.62 232 ASN A N 1
ATOM 1859 C CA . ASN A 1 232 ? -20.375 6.597 0.961 1.00 65.62 232 ASN A CA 1
ATOM 1860 C C . ASN A 1 232 ? -20.154 8.067 0.515 1.00 65.62 232 ASN A C 1
ATOM 1862 O O . ASN A 1 232 ? -21.124 8.741 0.180 1.00 65.62 232 ASN A O 1
ATOM 1866 N N . GLY A 1 233 ? -18.908 8.561 0.513 1.00 65.62 233 GLY A N 1
ATOM 1867 C CA . GLY A 1 233 ? -18.565 9.965 0.242 1.00 65.62 233 GLY A CA 1
ATOM 1868 C C . GLY A 1 233 ? -18.932 10.957 1.357 1.00 65.62 233 GLY A C 1
ATOM 1869 O O . GLY A 1 233 ? -18.826 12.160 1.143 1.00 65.62 233 GLY A O 1
ATOM 1870 N N . ILE A 1 234 ? -19.386 10.476 2.518 1.00 66.00 234 ILE A N 1
ATOM 1871 C CA . ILE A 1 234 ? -20.010 11.279 3.581 1.00 66.00 234 ILE A CA 1
ATOM 1872 C C . ILE A 1 234 ? -19.409 10.960 4.954 1.00 66.00 234 ILE A C 1
ATOM 1874 O O . ILE A 1 234 ? -18.986 11.873 5.656 1.00 66.00 234 ILE A O 1
ATOM 1878 N N . ASP A 1 235 ? -19.386 9.684 5.333 1.00 66.62 235 ASP A N 1
ATOM 1879 C CA . ASP A 1 235 ? -19.008 9.206 6.659 1.00 66.62 235 ASP A CA 1
ATOM 1880 C C . ASP A 1 235 ? -17.871 8.188 6.561 1.00 66.62 235 ASP A C 1
ATOM 1882 O O . ASP A 1 235 ? -17.904 7.231 5.785 1.00 66.62 235 ASP A O 1
ATOM 1886 N N . PHE A 1 236 ? -16.865 8.425 7.386 1.00 71.94 236 PHE A N 1
ATOM 1887 C CA . PHE A 1 236 ? -15.678 7.613 7.528 1.00 71.94 236 PHE A CA 1
ATOM 1888 C C . PHE A 1 236 ? -15.956 6.297 8.278 1.00 71.94 236 PHE A C 1
ATOM 1890 O O . PHE A 1 236 ? -15.333 5.280 7.965 1.00 71.94 236 PHE A O 1
ATOM 1897 N N . ALA A 1 237 ? -16.918 6.281 9.209 1.00 72.38 237 ALA A N 1
ATOM 1898 C CA . ALA A 1 237 ? -17.265 5.099 10.002 1.00 72.38 237 ALA A CA 1
ATOM 1899 C C . ALA A 1 237 ? -17.870 3.959 9.157 1.00 72.38 237 ALA A C 1
ATOM 1901 O O . ALA A 1 237 ? -17.703 2.784 9.483 1.00 72.38 237 ALA A O 1
ATOM 1902 N N . ASP A 1 238 ? -18.497 4.293 8.024 1.00 70.69 238 ASP A N 1
ATOM 1903 C CA . ASP A 1 238 ? -19.038 3.322 7.059 1.00 70.69 238 ASP A CA 1
ATOM 1904 C C . ASP A 1 238 ? -17.942 2.610 6.238 1.00 70.69 238 ASP A C 1
ATOM 1906 O O . ASP A 1 238 ? -18.221 1.685 5.463 1.00 70.69 238 ASP A O 1
ATOM 1910 N N . GLY A 1 239 ? -16.686 3.033 6.399 1.00 76.19 239 GLY A N 1
ATOM 1911 C CA . GLY A 1 239 ? -15.518 2.469 5.747 1.00 76.19 239 GLY A CA 1
ATOM 1912 C C . GLY A 1 239 ? -14.872 3.407 4.735 1.00 76.19 239 GLY A C 1
ATOM 1913 O O . GLY A 1 239 ? -15.453 4.377 4.236 1.00 76.19 239 GLY A O 1
ATOM 1914 N N . VAL A 1 240 ? -13.641 3.060 4.380 1.00 80.00 240 VAL A N 1
ATOM 1915 C CA . VAL A 1 240 ? -12.787 3.843 3.491 1.00 80.00 240 VAL A CA 1
ATOM 1916 C C . VAL A 1 240 ? -12.232 3.015 2.345 1.00 80.00 240 VAL A C 1
ATOM 1918 O O . VAL A 1 240 ? -12.122 1.788 2.400 1.00 80.00 240 VAL A O 1
ATOM 1921 N N . ILE A 1 241 ? -11.864 3.713 1.281 1.00 78.56 241 ILE A N 1
ATOM 1922 C CA . ILE A 1 241 ? -11.149 3.158 0.144 1.00 78.56 241 ILE A CA 1
ATOM 1923 C C . ILE A 1 241 ? -9.783 3.808 0.104 1.00 78.56 241 ILE A C 1
ATOM 1925 O O . ILE A 1 241 ? -9.685 5.019 -0.046 1.00 78.56 241 ILE A O 1
ATOM 1929 N N . GLY A 1 242 ? -8.749 2.989 0.238 1.00 81.56 242 GLY A N 1
ATOM 1930 C CA . GLY A 1 242 ? -7.368 3.406 0.076 1.00 81.56 242 GLY A CA 1
ATOM 1931 C C . GLY A 1 242 ? -6.910 3.201 -1.364 1.00 81.56 242 GLY A C 1
ATOM 1932 O O . GLY A 1 242 ? -7.231 2.182 -1.973 1.00 81.56 242 GLY A O 1
ATOM 1933 N N . TYR A 1 243 ? -6.105 4.111 -1.895 1.00 82.25 243 TYR A N 1
ATOM 1934 C CA . TYR A 1 243 ? -5.454 3.991 -3.193 1.00 82.25 243 TYR A CA 1
ATOM 1935 C C . TYR A 1 243 ? -3.966 4.256 -3.053 1.00 82.25 243 TYR A C 1
ATOM 1937 O O . TYR A 1 243 ? -3.535 5.252 -2.474 1.00 82.25 243 TYR A O 1
ATOM 1945 N N . THR A 1 244 ? -3.178 3.364 -3.635 1.00 86.44 244 THR A N 1
ATOM 1946 C CA . THR A 1 244 ? -1.733 3.520 -3.746 1.00 86.44 244 THR A CA 1
ATOM 1947 C C . THR A 1 244 ? -1.213 2.796 -4.991 1.00 86.44 244 THR A C 1
ATOM 1949 O O . THR A 1 244 ? -1.949 2.081 -5.690 1.00 86.44 244 THR A O 1
ATOM 1952 N N . THR A 1 245 ? 0.051 3.030 -5.327 1.00 86.94 245 THR A N 1
ATOM 1953 C CA . THR A 1 245 ? 0.745 2.364 -6.432 1.00 86.94 245 THR A CA 1
ATOM 1954 C C . THR A 1 245 ? 2.164 2.033 -6.017 1.00 86.94 245 THR A C 1
ATOM 1956 O O . THR A 1 245 ? 2.903 2.934 -5.653 1.00 86.94 245 THR A O 1
ATOM 1959 N N . ILE A 1 246 ? 2.572 0.774 -6.147 1.00 87.50 246 ILE A N 1
ATOM 1960 C CA . ILE A 1 246 ? 3.949 0.330 -5.947 1.00 87.50 246 ILE A CA 1
ATOM 1961 C C . ILE A 1 246 ? 4.721 0.492 -7.255 1.00 87.50 246 ILE A C 1
ATOM 1963 O O . ILE A 1 246 ? 4.338 -0.064 -8.286 1.00 87.50 246 ILE A O 1
ATOM 1967 N N . GLY A 1 247 ? 5.832 1.218 -7.215 1.00 85.69 247 GLY A N 1
ATOM 1968 C CA . GLY A 1 247 ? 6.802 1.270 -8.300 1.00 85.69 247 GLY A CA 1
ATOM 1969 C C . GLY A 1 247 ? 7.904 0.222 -8.121 1.00 85.69 247 GLY A C 1
ATOM 1970 O O . GLY A 1 247 ? 8.674 0.252 -7.159 1.00 85.69 247 GLY A O 1
ATOM 1971 N N . VAL A 1 248 ? 8.018 -0.696 -9.077 1.00 85.19 248 VAL A N 1
ATOM 1972 C CA . VAL A 1 248 ? 8.964 -1.818 -9.040 1.00 85.19 248 VAL A CA 1
ATOM 1973 C C . VAL A 1 248 ? 9.968 -1.753 -10.189 1.00 85.19 248 VAL A C 1
ATOM 1975 O O . VAL A 1 248 ? 9.693 -1.177 -11.236 1.00 85.19 248 VAL A O 1
ATOM 1978 N N . ASP A 1 249 ? 11.148 -2.342 -9.998 1.00 83.38 249 ASP A N 1
ATOM 1979 C CA . ASP A 1 249 ? 12.155 -2.527 -11.054 1.00 83.38 249 ASP A CA 1
ATOM 1980 C C . ASP A 1 249 ? 12.224 -4.029 -11.360 1.00 83.38 249 ASP A C 1
ATOM 1982 O O . ASP A 1 249 ? 12.879 -4.782 -10.639 1.00 83.38 249 ASP A O 1
ATOM 1986 N N . THR A 1 250 ? 11.478 -4.483 -12.374 1.00 80.81 250 THR A N 1
ATOM 1987 C CA . THR A 1 250 ? 11.252 -5.923 -12.619 1.00 80.81 250 THR A CA 1
ATOM 1988 C C . THR A 1 250 ? 12.499 -6.668 -13.106 1.00 80.81 250 THR A C 1
ATOM 1990 O O . THR A 1 250 ? 12.568 -7.897 -13.002 1.00 80.81 250 THR A O 1
ATOM 1993 N N . ILE A 1 251 ? 13.496 -5.931 -13.607 1.00 73.44 251 ILE A N 1
ATOM 1994 C CA . ILE A 1 251 ? 14.713 -6.475 -14.222 1.00 73.44 251 ILE A CA 1
ATOM 1995 C C . ILE A 1 251 ? 15.880 -6.498 -13.231 1.00 73.44 251 ILE A C 1
ATOM 1997 O O . ILE A 1 251 ? 16.701 -7.410 -13.281 1.00 73.44 251 ILE A O 1
ATOM 2001 N N . ARG A 1 252 ? 15.997 -5.496 -12.349 1.00 64.00 252 ARG A N 1
ATOM 2002 C CA . ARG A 1 252 ? 17.222 -5.286 -11.553 1.00 64.00 252 ARG A CA 1
ATOM 2003 C C . ARG A 1 252 ? 17.137 -5.693 -10.089 1.00 64.00 252 ARG A C 1
ATOM 2005 O O . ARG A 1 252 ? 18.096 -5.433 -9.365 1.00 64.00 252 ARG A O 1
ATOM 2012 N N . TYR A 1 253 ? 16.032 -6.275 -9.624 1.00 61.69 253 TYR A N 1
ATOM 2013 C CA . TYR A 1 253 ? 15.899 -6.547 -8.198 1.00 61.69 253 TYR A CA 1
ATOM 2014 C C . TYR A 1 253 ? 15.334 -7.925 -7.861 1.00 61.69 253 TYR A C 1
ATOM 2016 O O . TYR A 1 253 ? 14.218 -8.275 -8.234 1.00 61.69 253 TYR A O 1
ATOM 2024 N N . ASP A 1 254 ? 16.140 -8.672 -7.114 1.00 56.53 254 ASP A N 1
ATOM 2025 C CA . ASP A 1 254 ? 15.755 -9.813 -6.298 1.00 56.53 254 ASP A CA 1
ATOM 2026 C C . ASP A 1 254 ? 16.277 -9.512 -4.886 1.00 56.53 254 ASP A C 1
ATOM 2028 O O . ASP A 1 254 ? 17.477 -9.302 -4.698 1.00 56.53 254 ASP A O 1
ATOM 2032 N N . ILE A 1 255 ? 15.374 -9.431 -3.903 1.00 56.28 255 ILE A N 1
ATOM 2033 C CA . ILE A 1 255 ? 15.701 -9.150 -2.491 1.00 56.28 255 ILE A CA 1
ATOM 2034 C C . ILE A 1 255 ? 16.660 -10.204 -1.902 1.00 56.28 255 ILE A C 1
ATOM 2036 O O . ILE A 1 255 ? 17.305 -9.944 -0.887 1.00 56.28 255 ILE A O 1
ATOM 2040 N N . GLN A 1 256 ? 16.766 -11.380 -2.527 1.00 47.81 256 GLN A N 1
ATOM 2041 C CA . GLN A 1 256 ? 17.614 -12.491 -2.099 1.00 47.81 256 GLN A CA 1
ATOM 2042 C C . GLN A 1 256 ? 18.862 -12.690 -2.973 1.00 47.81 256 GLN A C 1
ATOM 2044 O O . GLN A 1 256 ? 19.718 -13.503 -2.614 1.00 47.81 256 GLN A O 1
ATOM 2049 N N . ALA A 1 257 ? 19.017 -11.958 -4.083 1.00 45.81 257 ALA A N 1
ATOM 2050 C CA . ALA A 1 257 ? 20.218 -12.077 -4.901 1.00 45.81 257 ALA A CA 1
ATOM 2051 C C . ALA A 1 257 ? 21.422 -11.445 -4.176 1.00 45.81 257 ALA A C 1
ATOM 2053 O O . ALA A 1 257 ? 21.326 -10.309 -3.698 1.00 45.81 257 ALA A O 1
ATOM 2054 N N . PRO A 1 258 ? 22.579 -12.134 -4.093 1.00 37.84 258 PRO A N 1
ATOM 2055 C CA . PRO A 1 258 ? 23.793 -11.515 -3.584 1.00 37.84 258 PRO A CA 1
ATOM 2056 C C . PRO A 1 258 ? 24.111 -10.269 -4.417 1.00 37.84 258 PRO A C 1
ATOM 2058 O O . PRO A 1 258 ? 24.063 -10.306 -5.645 1.00 37.84 258 PRO A O 1
ATOM 2061 N N . LEU A 1 259 ? 24.468 -9.171 -3.738 1.00 43.28 259 LEU A N 1
ATOM 2062 C CA . LEU A 1 259 ? 24.753 -7.860 -4.347 1.00 43.28 259 LEU A CA 1
ATOM 2063 C C . LEU A 1 259 ? 25.841 -7.894 -5.440 1.00 43.28 259 LEU A C 1
ATOM 2065 O O . LEU A 1 259 ? 25.974 -6.931 -6.187 1.00 43.28 259 LEU A O 1
ATOM 2069 N N . ASN A 1 260 ? 26.579 -9.001 -5.553 1.00 36.84 260 ASN A N 1
ATOM 2070 C CA . ASN A 1 260 ? 27.503 -9.292 -6.637 1.00 36.84 260 ASN A CA 1
ATOM 2071 C C . ASN A 1 260 ? 27.191 -10.688 -7.208 1.00 36.84 260 ASN A C 1
ATOM 2073 O O . ASN A 1 260 ? 27.439 -11.677 -6.509 1.00 36.84 260 ASN A O 1
ATOM 2077 N N . PRO A 1 261 ? 26.695 -10.819 -8.452 1.00 32.16 261 PRO A N 1
ATOM 2078 C CA . PRO A 1 261 ? 26.775 -12.104 -9.133 1.00 32.16 261 PRO A CA 1
ATOM 2079 C C . PRO A 1 261 ? 28.260 -12.453 -9.349 1.00 32.16 261 PRO A C 1
ATOM 2081 O O . PRO A 1 261 ? 29.060 -11.545 -9.605 1.00 32.16 261 PRO A O 1
ATOM 2084 N N . PRO A 1 262 ? 28.667 -13.730 -9.224 1.00 34.09 262 PRO A N 1
ATOM 2085 C CA . PRO A 1 262 ? 30.001 -14.133 -9.645 1.00 34.09 262 PRO A CA 1
ATOM 2086 C C . PRO A 1 262 ? 30.172 -13.797 -11.133 1.00 34.09 262 PRO A C 1
ATOM 2088 O O . PRO A 1 262 ? 29.268 -14.049 -11.932 1.00 34.09 262 PRO A O 1
ATOM 2091 N N . LEU A 1 263 ? 31.306 -13.164 -11.444 1.00 35.72 263 LEU A N 1
ATOM 2092 C CA . LEU A 1 263 ? 31.769 -12.877 -12.804 1.00 35.72 263 LEU A CA 1
ATOM 2093 C C . LEU A 1 263 ? 31.815 -14.143 -13.665 1.00 35.72 263 LEU A C 1
ATOM 2095 O O . LEU A 1 263 ? 32.196 -15.206 -13.119 1.00 35.72 263 LEU A O 1
#

Nearest PDB structures (foldseek):
  5vg2-assembly1_U  TM=7.718E-01  e=3.119E-08  Tetranychus urticae
  5vg2-assembly4_C  TM=7.763E-01  e=4.464E-08  Tetranychus urticae
  6bdj-assembly1_A  TM=7.410E-01  e=7.198E-08  Tetranychus urticae
  6bdj-assembly2_U  TM=7.646E-01  e=1.764E-07  Tetranychus urticae
  3pg6-assembly2_B  TM=1.974E-01  e=4.633E+00  Homo sapiens

Mean predicted aligned error: 11.97 Å